Protein AF-A0A7W1LFZ8-F1 (afdb_monomer_lite)

Secondary structure (DSSP, 8-state):
------------------EEEEES-S---HHHHHH--SS--EE--SEETTEEEEEEEEEETTEEEEEES-EEEEESSSTTTTT------SEEEEEEETTTTHHHHHH-GGGGS-EETTEEEEEETTEEEEEBSSEEEEEEEPTTS-TTHHHHHHHT-EESSSSSSP--SSSPPPBPPHHHHTTSS----

Foldseek 3Di:
DDDDDDDDDDDPDPPQPFDKDKDQADDEPLVCLAPDAPFWDKFLPQDDDHWGFHYWDPVDVFKTKTATAIDMDTRSPDPQPPHNDDFHGQKMKIKGFLLPPLVVLLVWVQQVVDAALQATWDDDPNFIWTAAQTIIITMDGTPPHDPCVRVVGVQSMATSYPHPPGGHNNHRGHYHDPCSSNVNDDDDD

Sequence (189 aa):
MRRNVVCLALLTVFAGCGWTRTVGGGDPDLRGARAFDQRPLYWVGERFERWELERVDLSNPQLTTFSYGTCEIEDPDGPFGVEGGSCSVPLQIQIQPLCSHLAAVARDPIWRRREVRGAPVGTIDSAPVLFTNRVQIKVYGGRGADPGLPLRALRALHSANAVPPLLDRDDPIPPAPRGVLAGTTACRS

pLDDT: mean 85.82, std 17.42, range [36.31, 98.62]

Radius of gyration: 23.17 Å; chains: 1; bounding box: 88×38×60 Å

Structure (mmCIF, N/CA/C/O backbone):
data_AF-A0A7W1LFZ8-F1
#
_entry.id   AF-A0A7W1LFZ8-F1
#
loop_
_atom_site.group_PDB
_atom_site.id
_atom_site.type_symbol
_atom_site.label_atom_id
_atom_site.label_alt_id
_atom_site.label_comp_id
_atom_site.label_asym_id
_atom_site.label_entity_id
_atom_site.label_seq_id
_atom_site.pdbx_PDB_ins_code
_atom_site.Cartn_x
_atom_site.Cartn_y
_atom_site.Cartn_z
_atom_site.occupancy
_atom_site.B_iso_or_equiv
_atom_site.auth_seq_id
_atom_site.auth_comp_id
_atom_site.auth_asym_id
_atom_site.auth_atom_id
_atom_site.pdbx_PDB_model_num
ATOM 1 N N . MET A 1 1 ? 68.911 8.073 -42.741 1.00 36.31 1 MET A N 1
ATOM 2 C CA . MET A 1 1 ? 68.557 8.980 -41.625 1.00 36.31 1 MET A CA 1
ATOM 3 C C . MET A 1 1 ? 67.162 9.555 -41.870 1.00 36.31 1 MET A C 1
ATOM 5 O O . MET A 1 1 ? 66.944 10.050 -42.959 1.00 36.31 1 MET A O 1
ATOM 9 N N . ARG A 1 2 ? 66.273 9.442 -40.862 1.00 36.31 2 ARG A N 1
ATOM 10 C CA . ARG A 1 2 ? 65.048 10.236 -40.554 1.00 36.31 2 ARG A CA 1
ATOM 11 C C . ARG A 1 2 ? 64.007 10.421 -41.689 1.00 36.31 2 ARG A C 1
ATOM 13 O O . ARG A 1 2 ? 64.173 11.286 -42.528 1.00 36.31 2 ARG A O 1
ATOM 20 N N . ARG A 1 3 ? 63.030 9.512 -41.861 1.00 41.31 3 ARG A N 1
ATOM 21 C CA . ARG A 1 3 ? 61.687 9.388 -41.215 1.00 41.31 3 ARG A CA 1
ATOM 22 C C . ARG A 1 3 ? 60.716 10.551 -41.505 1.00 41.31 3 ARG A C 1
ATOM 24 O O . ARG A 1 3 ? 60.789 11.597 -40.873 1.00 41.31 3 ARG A O 1
ATOM 31 N N . ASN A 1 4 ? 59.788 10.267 -42.424 1.00 37.47 4 ASN A N 1
ATOM 32 C CA . ASN A 1 4 ? 58.585 11.024 -42.771 1.00 37.47 4 ASN A CA 1
ATOM 33 C C . ASN A 1 4 ? 57.685 11.242 -41.543 1.00 37.47 4 ASN A C 1
ATOM 35 O O . ASN A 1 4 ? 57.415 10.291 -40.808 1.00 37.47 4 ASN A O 1
ATOM 39 N N . VAL A 1 5 ? 57.191 12.467 -41.353 1.00 44.53 5 VAL A N 1
ATOM 40 C CA . VAL A 1 5 ? 56.150 12.791 -40.368 1.00 44.53 5 VAL A CA 1
ATOM 41 C C . VAL A 1 5 ? 54.830 12.925 -41.122 1.00 44.53 5 VAL A C 1
ATOM 43 O O . VAL A 1 5 ? 54.636 13.867 -41.883 1.00 44.53 5 VAL A O 1
ATOM 46 N N . VAL A 1 6 ? 53.944 11.947 -40.939 1.00 46.12 6 VAL A N 1
ATOM 47 C CA . VAL A 1 6 ? 52.546 12.004 -41.377 1.00 46.12 6 VAL A CA 1
ATOM 48 C C . VAL A 1 6 ? 51.732 12.544 -40.202 1.00 46.12 6 VAL A C 1
ATOM 50 O O . VAL A 1 6 ? 51.674 11.910 -39.149 1.00 46.12 6 VAL A O 1
ATOM 53 N N . CYS A 1 7 ? 51.134 13.725 -40.369 1.00 36.84 7 CYS A N 1
ATOM 54 C CA . CYS A 1 7 ? 50.165 14.287 -39.428 1.00 36.84 7 CYS A CA 1
ATOM 55 C C . CYS A 1 7 ? 48.861 13.486 -39.499 1.00 36.84 7 CYS A C 1
ATOM 57 O O . CYS A 1 7 ? 48.082 13.637 -40.438 1.00 36.84 7 CYS A O 1
ATOM 59 N N . LEU A 1 8 ? 48.627 12.636 -38.500 1.00 44.72 8 LEU A N 1
ATOM 60 C CA . LEU A 1 8 ? 47.347 11.973 -38.282 1.00 44.72 8 LEU A CA 1
ATOM 61 C C . LEU A 1 8 ? 46.423 12.946 -37.530 1.00 44.72 8 LEU A C 1
ATOM 63 O O . LEU A 1 8 ? 46.624 13.210 -36.346 1.00 44.72 8 LEU A O 1
ATOM 67 N N . ALA A 1 9 ? 45.437 13.509 -38.227 1.00 44.00 9 ALA A N 1
ATOM 68 C CA . ALA A 1 9 ? 44.373 14.288 -37.607 1.00 44.00 9 ALA A CA 1
ATOM 69 C C . ALA A 1 9 ? 43.419 13.336 -36.865 1.00 44.00 9 ALA A C 1
ATOM 71 O O . ALA A 1 9 ? 42.711 12.541 -37.482 1.00 44.00 9 ALA A O 1
ATOM 72 N N . LEU A 1 10 ? 43.431 13.397 -35.534 1.00 44.53 10 LEU A N 1
ATOM 73 C CA . LEU A 1 10 ? 42.471 12.719 -34.665 1.00 44.53 10 LEU A CA 1
ATOM 74 C C . LEU A 1 10 ? 41.127 13.460 -34.727 1.00 44.53 10 LEU A C 1
ATOM 76 O O . LEU 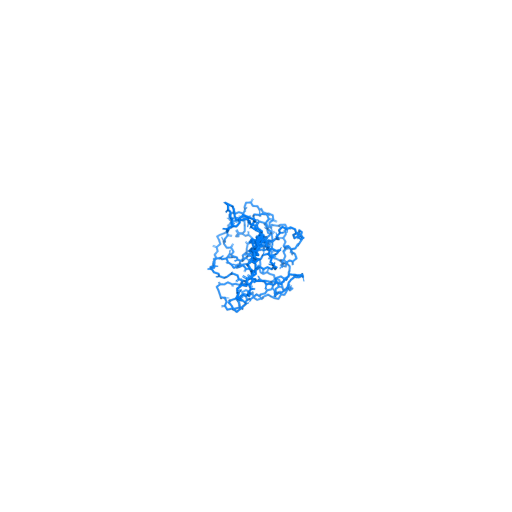A 1 10 ? 40.968 14.528 -34.145 1.00 44.53 10 LEU A O 1
ATOM 80 N N . LEU A 1 11 ? 40.164 12.879 -35.443 1.00 43.81 11 LEU A N 1
ATOM 81 C CA . LEU A 1 11 ? 38.745 13.215 -35.337 1.00 43.81 11 LEU A CA 1
ATOM 82 C C . LEU A 1 11 ? 38.210 12.642 -34.017 1.00 43.81 11 LEU A C 1
ATOM 84 O O . LEU A 1 11 ? 37.915 11.453 -33.917 1.00 43.81 11 LEU A O 1
ATOM 88 N N . THR A 1 12 ? 38.102 13.479 -32.989 1.00 49.62 12 THR A N 1
ATOM 89 C CA . THR A 1 12 ? 37.365 13.170 -31.761 1.00 49.62 12 THR A CA 1
ATOM 90 C C . THR A 1 12 ? 35.865 13.216 -32.048 1.00 49.62 12 THR A C 1
ATOM 92 O O . THR A 1 12 ? 35.250 14.278 -32.096 1.00 49.62 12 THR A O 1
ATOM 95 N N . VAL A 1 13 ? 35.264 12.043 -32.247 1.00 47.78 13 VAL A N 1
ATOM 96 C CA . VAL A 1 13 ? 33.807 11.873 -32.236 1.00 47.78 13 VAL A CA 1
ATOM 97 C C . VAL A 1 13 ? 33.343 12.011 -30.785 1.00 47.78 13 VAL A C 1
ATOM 99 O O . VAL A 1 13 ? 33.490 11.083 -29.992 1.00 47.78 13 VAL A O 1
ATOM 102 N N . PHE A 1 14 ? 32.804 13.176 -30.420 1.00 42.78 14 PHE A N 1
ATOM 103 C CA . PHE A 1 14 ? 32.001 13.325 -29.206 1.00 42.78 14 PHE A CA 1
ATOM 104 C C . PHE A 1 14 ? 30.684 12.572 -29.422 1.00 42.78 14 PHE A C 1
ATOM 106 O O . PHE A 1 14 ? 29.704 13.135 -29.905 1.00 42.78 14 PHE A O 1
ATOM 113 N N . ALA A 1 15 ? 30.663 11.276 -29.110 1.00 48.88 15 ALA A N 1
ATOM 114 C CA . ALA A 1 15 ? 29.408 10.587 -28.860 1.00 48.88 15 ALA A CA 1
ATOM 115 C C . ALA A 1 15 ? 28.781 11.262 -27.632 1.00 48.88 15 ALA A C 1
ATOM 117 O O . ALA A 1 15 ? 29.336 11.188 -26.536 1.00 48.88 15 ALA A O 1
ATOM 118 N N . GLY A 1 16 ? 27.688 12.000 -27.833 1.00 41.56 16 GLY A N 1
ATOM 119 C CA . GLY A 1 16 ? 26.927 12.594 -26.742 1.00 41.56 16 GLY A CA 1
ATOM 120 C C . GLY A 1 16 ? 26.414 11.486 -25.831 1.00 41.56 16 GLY A C 1
ATOM 121 O O . GLY A 1 16 ? 25.466 10.787 -26.181 1.00 41.56 16 GLY A O 1
ATOM 122 N N . CYS A 1 17 ? 27.060 11.297 -24.683 1.00 52.53 17 CYS A N 1
ATOM 123 C CA . CYS A 1 17 ? 26.515 10.493 -23.601 1.00 52.53 17 CYS A CA 1
ATOM 124 C C . CYS A 1 17 ? 25.305 11.247 -23.043 1.00 52.53 17 CYS A C 1
ATOM 126 O O . CYS A 1 17 ? 25.469 12.143 -22.218 1.00 52.53 17 CYS A O 1
ATOM 128 N N . GLY A 1 18 ? 24.104 10.920 -23.524 1.00 55.06 18 GLY A N 1
ATOM 129 C CA . GLY A 1 18 ? 22.879 11.269 -22.811 1.00 55.06 18 GLY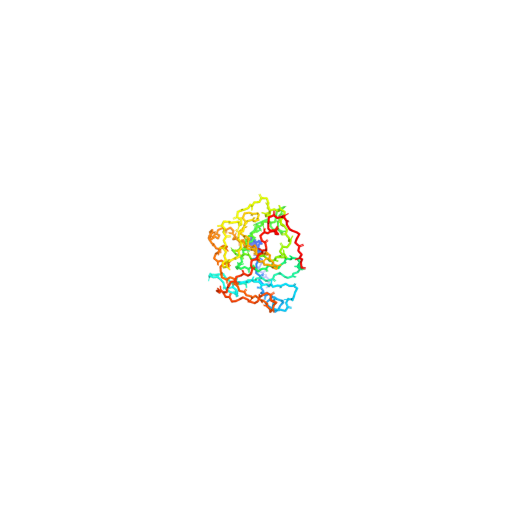 A CA 1
ATOM 130 C C . GLY A 1 18 ? 22.937 10.632 -21.426 1.00 55.06 18 GLY A C 1
ATOM 131 O O . GLY A 1 18 ? 23.272 9.451 -21.302 1.00 55.06 18 GLY A O 1
ATOM 132 N N . TRP A 1 19 ? 22.688 11.417 -20.383 1.00 60.94 19 TRP A N 1
ATOM 133 C CA . TRP A 1 19 ? 22.675 10.907 -19.019 1.00 60.94 19 TRP A CA 1
ATOM 134 C C . TRP A 1 19 ? 21.295 10.292 -18.767 1.00 60.94 19 TRP A C 1
ATOM 136 O O . TRP A 1 19 ? 20.269 10.920 -19.016 1.00 60.94 19 TRP A O 1
ATOM 146 N N . THR A 1 20 ? 21.253 9.043 -18.309 1.00 65.00 20 THR A N 1
ATOM 147 C CA . THR A 1 20 ? 20.009 8.360 -17.931 1.00 65.00 20 THR A CA 1
ATOM 148 C C . THR A 1 20 ? 20.044 8.008 -16.454 1.00 65.00 20 THR A C 1
ATOM 150 O O . THR A 1 20 ? 21.052 7.534 -15.923 1.00 65.00 20 THR A O 1
ATOM 153 N N . ARG A 1 21 ? 18.928 8.251 -15.759 1.00 73.62 21 ARG A N 1
ATOM 154 C CA . ARG A 1 21 ? 18.733 7.811 -14.373 1.00 73.62 21 ARG A CA 1
ATOM 155 C C . ARG A 1 21 ? 17.578 6.832 -14.295 1.00 73.62 21 ARG A C 1
ATOM 157 O O . ARG A 1 21 ? 16.442 7.179 -14.607 1.00 73.62 21 ARG A O 1
ATOM 164 N N . THR A 1 22 ? 17.853 5.652 -13.757 1.00 75.12 22 THR A N 1
ATOM 165 C CA . THR A 1 22 ? 16.827 4.660 -13.440 1.00 75.12 22 THR A CA 1
ATOM 166 C C . THR A 1 22 ? 16.191 4.967 -12.081 1.00 75.12 22 THR A C 1
ATOM 168 O O . THR A 1 22 ? 16.857 5.029 -11.047 1.00 75.12 22 THR A O 1
ATOM 171 N N . VAL A 1 23 ? 14.879 5.171 -12.074 1.00 75.19 23 VAL A N 1
ATOM 172 C CA . VAL A 1 23 ? 14.020 5.214 -10.889 1.00 75.19 23 VAL A CA 1
ATOM 173 C C . VAL A 1 23 ? 13.451 3.822 -10.659 1.00 75.19 23 VAL A C 1
ATOM 175 O O . VAL A 1 23 ? 13.122 3.106 -11.602 1.00 75.19 23 VAL A O 1
ATOM 178 N N . GLY A 1 24 ? 13.329 3.433 -9.395 1.00 69.88 24 GLY A N 1
ATOM 179 C CA . GLY A 1 24 ? 12.857 2.106 -9.018 1.00 69.88 24 GLY A CA 1
ATOM 180 C C . GLY A 1 24 ? 13.982 1.087 -8.930 1.00 69.88 24 GLY A C 1
ATOM 181 O O . GLY A 1 24 ? 13.910 0.280 -8.027 1.00 69.88 24 GLY A O 1
ATOM 182 N N . GLY A 1 25 ? 15.033 1.185 -9.752 1.00 71.50 25 GLY A N 1
ATOM 183 C CA . GLY A 1 25 ? 16.124 0.204 -9.785 1.00 71.50 25 GLY A CA 1
ATOM 184 C C . GLY A 1 25 ? 16.920 0.082 -8.478 1.00 71.50 25 GLY A C 1
ATOM 185 O O . GLY A 1 25 ? 17.206 1.083 -7.808 1.00 71.50 25 GLY A O 1
ATOM 186 N N . GLY A 1 26 ? 17.293 -1.154 -8.145 1.00 76.94 26 GLY A N 1
ATOM 187 C CA . GLY A 1 26 ? 18.102 -1.532 -6.987 1.00 76.94 26 GLY A CA 1
ATOM 188 C C . GLY A 1 26 ? 17.804 -2.963 -6.533 1.00 76.94 26 GLY A C 1
ATOM 189 O O . GLY A 1 26 ? 16.910 -3.611 -7.064 1.00 76.94 26 GLY A O 1
ATOM 190 N N . ASP A 1 27 ? 18.538 -3.448 -5.531 1.00 84.62 27 ASP A N 1
ATOM 191 C CA . ASP A 1 27 ? 18.140 -4.668 -4.826 1.00 84.62 27 ASP A CA 1
ATOM 192 C C . ASP A 1 27 ? 17.056 -4.299 -3.795 1.00 84.62 27 ASP A C 1
ATOM 194 O O . ASP A 1 27 ? 17.302 -3.449 -2.926 1.00 84.62 27 ASP A O 1
ATOM 198 N N . PRO A 1 28 ? 15.849 -4.893 -3.849 1.00 91.25 28 PRO A N 1
ATOM 199 C CA . PRO A 1 28 ? 14.803 -4.593 -2.881 1.00 91.25 28 PRO A CA 1
ATOM 200 C C . PRO A 1 28 ? 15.218 -5.041 -1.471 1.00 91.25 28 PRO A C 1
ATOM 202 O O . PRO A 1 28 ? 15.593 -6.195 -1.259 1.00 91.25 28 PRO A O 1
ATOM 205 N N . ASP A 1 29 ? 15.081 -4.160 -0.471 1.00 94.12 29 ASP A N 1
ATOM 206 C CA . ASP A 1 29 ? 15.359 -4.485 0.937 1.00 94.12 29 ASP A CA 1
ATOM 207 C C . ASP A 1 29 ? 14.253 -5.363 1.558 1.00 94.12 29 ASP A C 1
ATOM 209 O O . ASP A 1 29 ? 13.473 -4.953 2.423 1.00 94.12 29 ASP A O 1
ATOM 213 N N . LEU A 1 30 ? 14.167 -6.611 1.091 1.00 96.19 30 LEU A N 1
ATOM 214 C CA . LEU A 1 30 ? 13.221 -7.607 1.591 1.00 96.19 30 LEU A CA 1
ATOM 215 C C . LEU A 1 30 ? 13.501 -7.973 3.046 1.00 96.19 30 LEU A C 1
ATOM 217 O O . LEU A 1 30 ? 12.569 -8.222 3.809 1.00 96.19 30 LEU A O 1
ATOM 221 N N . ARG A 1 31 ? 14.777 -8.002 3.447 1.00 96.56 31 ARG A N 1
ATOM 222 C CA . ARG A 1 31 ? 15.159 -8.311 4.828 1.00 96.56 31 ARG A CA 1
ATOM 223 C C . ARG A 1 31 ? 14.640 -7.232 5.771 1.00 96.56 31 ARG A C 1
ATOM 225 O O . ARG A 1 31 ? 14.004 -7.574 6.766 1.00 96.56 31 ARG A O 1
ATOM 232 N N . GLY A 1 32 ? 14.866 -5.961 5.443 1.00 96.12 32 GLY A N 1
ATOM 233 C CA . GLY A 1 32 ? 14.324 -4.830 6.183 1.00 96.12 32 GLY A CA 1
ATOM 234 C C . GLY A 1 32 ? 12.802 -4.868 6.219 1.00 96.12 32 GLY A C 1
ATOM 235 O O . GLY A 1 32 ? 12.221 -4.730 7.291 1.00 96.12 32 GLY A O 1
ATOM 236 N N . ALA A 1 33 ? 12.146 -5.162 5.092 1.00 96.25 33 ALA A N 1
ATOM 237 C CA . ALA A 1 33 ? 10.685 -5.244 5.032 1.00 96.25 33 ALA A CA 1
ATOM 238 C C . ALA A 1 33 ? 10.130 -6.322 5.972 1.00 96.25 33 ALA A C 1
ATOM 240 O O . ALA A 1 33 ? 9.158 -6.087 6.686 1.00 96.25 33 ALA A O 1
ATOM 241 N N . ARG A 1 34 ? 10.768 -7.496 6.002 1.00 97.50 34 ARG A N 1
ATOM 242 C CA . ARG A 1 34 ? 10.370 -8.629 6.848 1.00 97.50 34 ARG A CA 1
ATOM 243 C C . ARG A 1 34 ? 10.632 -8.365 8.331 1.00 97.50 34 ARG A C 1
ATOM 245 O O . ARG A 1 34 ? 9.840 -8.809 9.158 1.00 97.50 34 ARG A O 1
ATOM 252 N N . ALA A 1 35 ? 11.717 -7.657 8.649 1.00 97.19 35 ALA A N 1
ATOM 253 C CA . ALA A 1 35 ? 12.108 -7.297 10.013 1.00 97.19 35 ALA A CA 1
ATOM 254 C C . ALA A 1 35 ? 11.369 -6.065 10.563 1.00 97.19 35 ALA A C 1
ATOM 256 O O . ALA A 1 35 ? 11.385 -5.833 11.768 1.00 97.19 35 ALA A O 1
ATOM 257 N N . PHE A 1 36 ? 10.733 -5.272 9.700 1.00 96.25 36 PHE A N 1
ATOM 258 C CA . PHE A 1 36 ? 9.998 -4.080 10.098 1.00 96.25 36 PHE A CA 1
ATOM 259 C C . PHE A 1 36 ? 8.792 -4.445 10.977 1.00 96.25 36 PHE A C 1
ATOM 261 O O . PHE A 1 36 ? 7.902 -5.180 10.548 1.00 96.25 36 PHE A O 1
ATOM 268 N N . ASP A 1 37 ? 8.734 -3.895 12.189 1.00 95.88 37 ASP A N 1
ATOM 269 C CA . ASP A 1 37 ? 7.807 -4.313 13.249 1.00 95.88 37 ASP A CA 1
ATOM 270 C C . ASP A 1 37 ? 6.785 -3.237 13.666 1.00 95.88 37 ASP A C 1
ATOM 272 O O . ASP A 1 37 ? 5.829 -3.525 14.386 1.00 95.88 37 ASP A O 1
ATOM 276 N N . GLN A 1 38 ? 6.923 -2.001 13.178 1.00 94.69 38 GLN A N 1
ATOM 277 C CA . GLN A 1 38 ? 6.114 -0.870 13.657 1.00 94.69 38 GLN A CA 1
ATOM 278 C C . GLN A 1 38 ? 4.639 -0.929 13.221 1.00 94.69 38 GLN A C 1
ATOM 280 O O . GLN A 1 38 ? 3.765 -0.361 13.878 1.00 94.69 38 GLN A O 1
ATOM 285 N N . ARG A 1 39 ? 4.340 -1.566 12.083 1.00 95.94 39 ARG A N 1
ATOM 286 C CA . ARG A 1 39 ? 2.980 -1.731 11.531 1.00 95.94 39 ARG A CA 1
ATOM 287 C C . ARG A 1 39 ? 2.934 -2.903 10.543 1.00 95.94 39 ARG A C 1
ATOM 289 O O . ARG A 1 39 ? 3.980 -3.265 10.001 1.00 95.94 39 ARG A O 1
ATOM 296 N N . PRO A 1 40 ? 1.747 -3.469 10.263 1.00 97.56 40 PRO A N 1
ATOM 297 C CA . PRO A 1 40 ? 1.599 -4.439 9.186 1.00 97.56 40 PRO A CA 1
ATOM 298 C C . PRO A 1 40 ? 1.969 -3.810 7.841 1.00 97.56 40 PRO A C 1
ATOM 300 O O . PRO A 1 40 ? 1.540 -2.699 7.512 1.00 97.56 40 PRO A O 1
ATOM 303 N N . LEU A 1 41 ? 2.772 -4.538 7.074 1.00 98.31 41 LEU A N 1
ATOM 304 C CA . LEU A 1 41 ? 3.125 -4.217 5.701 1.00 98.31 41 LEU A CA 1
ATOM 305 C C . LEU A 1 41 ? 2.432 -5.209 4.771 1.00 98.31 41 LEU A C 1
ATOM 307 O O . LEU A 1 41 ? 2.347 -6.401 5.065 1.00 98.31 41 LEU A O 1
ATOM 311 N N . TYR A 1 42 ? 1.970 -4.715 3.628 1.00 98.44 42 TYR A N 1
ATOM 312 C CA . TYR A 1 42 ? 1.257 -5.495 2.629 1.00 98.44 42 TYR A CA 1
ATOM 313 C C . TYR A 1 42 ? 1.814 -5.213 1.246 1.00 98.44 42 TYR A C 1
ATOM 315 O O . TYR A 1 42 ? 2.091 -4.074 0.883 1.00 98.44 42 TYR A O 1
ATOM 323 N N . TRP A 1 43 ? 1.941 -6.258 0.456 1.00 98.31 43 TRP A N 1
ATOM 324 C CA . TRP A 1 43 ? 2.538 -6.192 -0.870 1.00 98.31 43 TRP A CA 1
ATOM 325 C C . TRP A 1 43 ? 1.920 -7.258 -1.769 1.00 98.31 43 TRP A C 1
ATOM 327 O O . TRP A 1 43 ? 1.045 -8.013 -1.344 1.00 98.31 43 TRP A O 1
ATOM 337 N N . VAL A 1 44 ? 2.383 -7.330 -3.011 1.00 98.50 44 VAL A N 1
ATOM 338 C CA . VAL A 1 44 ? 1.903 -8.303 -4.003 1.00 98.50 44 VAL A CA 1
ATOM 339 C C . VAL A 1 44 ? 2.937 -9.393 -4.314 1.00 98.50 44 VAL A C 1
ATOM 341 O O . VAL A 1 44 ? 2.709 -10.230 -5.185 1.00 98.50 44 VAL A O 1
ATOM 344 N N . GLY A 1 45 ? 4.016 -9.461 -3.525 1.00 97.88 45 GLY A N 1
ATOM 345 C CA . GLY A 1 45 ? 5.135 -10.396 -3.683 1.00 97.88 45 GLY A CA 1
ATOM 346 C C . GLY A 1 45 ? 6.334 -9.751 -4.378 1.00 97.88 45 GLY A C 1
ATOM 347 O O . GLY A 1 45 ? 6.314 -8.556 -4.664 1.00 97.88 45 GLY A O 1
ATOM 348 N N . GLU A 1 46 ? 7.364 -10.542 -4.674 1.00 97.44 46 GLU A N 1
ATOM 349 C CA . GLU A 1 46 ? 8.566 -10.094 -5.406 1.00 97.44 46 GLU A CA 1
ATOM 350 C C . GLU A 1 46 ? 8.291 -9.820 -6.889 1.00 97.44 46 GLU A C 1
ATOM 352 O O . GLU A 1 46 ? 9.048 -9.123 -7.551 1.00 97.44 46 GLU A O 1
ATOM 357 N N . ARG A 1 47 ? 7.181 -10.338 -7.419 1.00 97.38 47 ARG A N 1
ATOM 358 C CA . ARG A 1 47 ? 6.740 -10.109 -8.792 1.00 97.38 47 ARG A CA 1
ATOM 359 C C . ARG A 1 47 ? 5.226 -9.985 -8.839 1.00 97.38 47 ARG A C 1
ATOM 361 O O . ARG A 1 47 ? 4.516 -10.772 -8.213 1.00 97.38 47 ARG A O 1
ATOM 368 N N . PHE A 1 48 ? 4.734 -9.045 -9.639 1.00 97.56 48 PHE A N 1
ATOM 369 C CA . PHE A 1 48 ? 3.313 -8.869 -9.899 1.00 97.56 48 PHE A CA 1
ATOM 370 C C . PHE A 1 48 ? 3.047 -8.590 -11.375 1.00 97.56 48 PHE A C 1
ATOM 372 O O . PHE A 1 48 ? 3.588 -7.656 -11.964 1.00 97.56 48 PHE A O 1
ATOM 379 N N . GLU A 1 49 ? 2.198 -9.424 -11.976 1.00 95.81 49 GLU A N 1
ATOM 380 C CA . GLU A 1 49 ? 1.975 -9.460 -13.423 1.00 95.81 49 GLU A CA 1
ATOM 381 C C . GLU A 1 49 ? 3.308 -9.587 -14.187 1.00 95.81 49 GLU A C 1
ATOM 383 O O . GLU A 1 49 ? 3.938 -10.650 -14.160 1.00 95.81 49 GLU A O 1
ATOM 388 N N . ARG A 1 50 ? 3.743 -8.520 -14.865 1.00 94.50 50 ARG A N 1
ATOM 389 C CA . ARG A 1 50 ? 4.990 -8.470 -15.641 1.00 94.50 50 ARG A CA 1
ATOM 390 C C . ARG A 1 50 ? 6.129 -7.715 -14.951 1.00 94.50 50 ARG A C 1
ATOM 392 O O . ARG A 1 50 ? 7.206 -7.645 -15.529 1.00 94.50 50 ARG A O 1
ATOM 399 N N . TRP A 1 51 ? 5.895 -7.163 -13.762 1.00 95.25 51 TRP A N 1
ATOM 400 C CA . TRP A 1 51 ? 6.843 -6.296 -13.068 1.00 95.25 51 TRP A CA 1
ATOM 401 C C . TRP A 1 51 ? 7.462 -6.979 -11.859 1.00 95.25 51 TRP A C 1
ATOM 403 O O . TRP A 1 51 ? 6.761 -7.598 -11.056 1.00 95.25 51 TRP A O 1
ATOM 413 N N . GLU A 1 52 ? 8.774 -6.840 -11.734 1.00 96.19 52 GLU A N 1
ATOM 414 C CA . GLU A 1 52 ? 9.547 -7.291 -10.581 1.00 96.19 52 GLU A CA 1
ATOM 415 C C . GLU A 1 52 ? 9.589 -6.184 -9.532 1.00 96.19 52 GLU A C 1
ATOM 417 O O . GLU A 1 52 ? 9.398 -5.008 -9.843 1.00 96.19 52 GLU A O 1
ATOM 422 N N . LEU A 1 53 ? 9.740 -6.560 -8.270 1.00 96.94 53 LEU A N 1
ATOM 423 C CA . LEU A 1 53 ? 9.950 -5.619 -7.188 1.00 96.94 53 LEU A CA 1
ATOM 424 C C . LEU A 1 53 ? 11.396 -5.137 -7.252 1.00 96.94 53 LEU A C 1
ATOM 426 O O . LEU A 1 53 ? 12.317 -5.906 -7.013 1.00 96.94 53 LEU A O 1
ATOM 430 N N . GLU A 1 54 ? 11.570 -3.851 -7.511 1.00 95.56 54 GLU A N 1
ATOM 431 C CA . GLU A 1 54 ? 12.891 -3.249 -7.710 1.00 95.56 54 GLU A CA 1
ATOM 432 C C . GLU A 1 54 ? 13.357 -2.497 -6.458 1.00 95.56 54 GLU A C 1
ATOM 434 O O . GLU A 1 54 ? 14.543 -2.331 -6.197 1.00 95.56 54 GLU A O 1
ATOM 439 N N . ARG A 1 55 ? 12.418 -2.017 -5.632 1.00 94.94 55 ARG A N 1
ATOM 440 C CA . ARG A 1 55 ? 12.773 -1.252 -4.433 1.00 94.94 55 ARG A CA 1
ATOM 441 C C . ARG A 1 55 ? 11.755 -1.384 -3.320 1.00 94.94 55 ARG A C 1
ATOM 443 O O . ARG A 1 55 ? 10.548 -1.261 -3.539 1.00 94.94 55 ARG A O 1
ATOM 450 N N . VAL A 1 56 ? 12.277 -1.514 -2.103 1.00 96.44 56 VAL A N 1
ATOM 451 C CA . VAL A 1 56 ? 11.537 -1.287 -0.861 1.00 96.44 56 VAL A CA 1
ATOM 452 C C . VAL A 1 56 ? 12.168 -0.106 -0.136 1.00 96.44 56 VAL A C 1
ATOM 454 O O . VAL A 1 56 ? 13.358 -0.123 0.158 1.00 96.44 56 VAL A O 1
ATOM 457 N N . ASP A 1 57 ? 11.381 0.935 0.125 1.00 95.00 57 ASP A N 1
ATOM 458 C CA . ASP A 1 57 ? 11.817 2.116 0.864 1.00 95.00 57 ASP A CA 1
ATOM 459 C C . ASP A 1 57 ? 11.192 2.131 2.260 1.00 95.00 57 ASP A C 1
ATOM 461 O O . ASP A 1 57 ? 9.968 2.216 2.413 1.00 95.00 57 ASP A O 1
ATOM 465 N N . LEU A 1 58 ? 12.055 2.027 3.269 1.00 94.38 58 LEU A N 1
ATOM 466 C CA . LEU A 1 58 ? 11.726 2.039 4.697 1.00 94.38 58 LEU A CA 1
ATOM 467 C C . LEU A 1 58 ? 12.337 3.253 5.411 1.00 94.38 58 LEU A C 1
ATOM 469 O O . LEU A 1 58 ? 12.245 3.353 6.632 1.00 94.38 58 LEU A O 1
ATOM 473 N N . SER A 1 59 ? 12.973 4.169 4.669 1.00 91.25 59 SER A N 1
ATOM 474 C CA . SER A 1 59 ? 13.715 5.300 5.241 1.00 91.25 59 SER A CA 1
ATOM 475 C C . SER A 1 59 ? 12.815 6.270 6.009 1.00 91.25 59 SER A C 1
ATOM 477 O O . SER A 1 59 ? 13.255 6.909 6.965 1.00 91.25 59 SER A O 1
ATOM 479 N N . ASN A 1 60 ? 11.539 6.353 5.624 1.00 91.25 60 ASN A N 1
ATOM 480 C CA . ASN A 1 60 ? 10.536 7.134 6.324 1.00 91.25 60 ASN A CA 1
ATOM 481 C C . ASN A 1 60 ? 9.690 6.226 7.236 1.00 91.25 60 ASN A C 1
ATOM 483 O O . ASN A 1 60 ? 8.873 5.442 6.745 1.00 91.25 60 ASN A O 1
ATOM 487 N N . PRO A 1 61 ? 9.768 6.377 8.570 1.00 85.75 61 PRO A N 1
ATOM 488 C CA . PRO A 1 61 ? 8.979 5.558 9.481 1.00 85.75 61 PRO A CA 1
ATOM 489 C C . PRO A 1 61 ? 7.474 5.786 9.330 1.00 85.75 61 PRO A C 1
ATOM 491 O O . PRO A 1 61 ? 6.709 4.940 9.761 1.00 85.75 61 PRO A O 1
ATOM 494 N N . GLN A 1 62 ? 7.007 6.866 8.699 1.00 92.00 62 GLN A N 1
ATOM 495 C CA . GLN A 1 62 ? 5.583 7.136 8.451 1.00 92.00 62 GLN A CA 1
ATOM 496 C C . GLN A 1 62 ? 5.094 6.666 7.074 1.00 92.00 62 GLN A C 1
ATOM 498 O O . GLN A 1 62 ? 3.887 6.676 6.829 1.00 92.00 62 GLN A O 1
ATOM 503 N N . LEU A 1 63 ? 6.000 6.263 6.179 1.00 95.31 63 LEU A N 1
ATOM 504 C CA . LEU A 1 63 ? 5.677 5.872 4.811 1.00 95.31 63 LEU A CA 1
ATOM 505 C C . LEU A 1 63 ? 6.613 4.763 4.334 1.00 95.31 63 LEU A C 1
ATOM 507 O O . LEU A 1 63 ? 7.790 4.995 4.081 1.00 95.31 63 LEU A O 1
ATOM 511 N N . THR A 1 64 ? 6.052 3.577 4.138 1.00 97.44 64 THR A N 1
ATOM 512 C CA . THR A 1 64 ? 6.754 2.459 3.505 1.00 97.44 64 THR A CA 1
ATOM 513 C C . THR A 1 64 ? 6.328 2.348 2.051 1.00 97.44 64 THR A C 1
ATOM 515 O O . THR A 1 64 ? 5.132 2.424 1.768 1.00 97.44 64 THR A O 1
ATOM 518 N N . THR A 1 65 ? 7.278 2.146 1.140 1.00 97.19 65 THR A N 1
ATOM 519 C CA . THR A 1 65 ? 6.991 2.087 -0.300 1.00 97.19 65 THR A CA 1
ATOM 520 C C . THR A 1 65 ? 7.564 0.830 -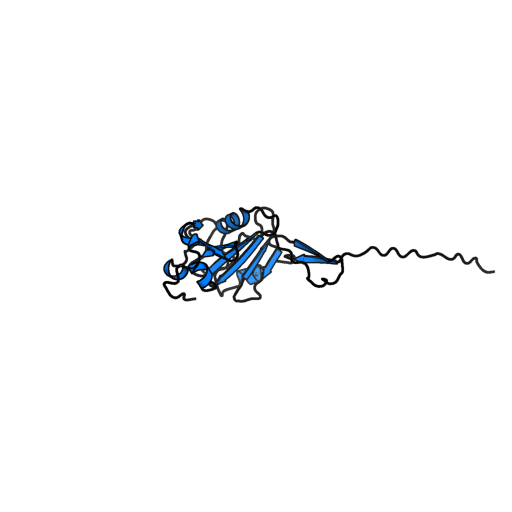0.944 1.00 97.19 65 THR A C 1
ATOM 522 O O . THR A 1 65 ? 8.758 0.585 -0.839 1.00 97.19 65 THR A O 1
ATOM 525 N N . PHE A 1 66 ? 6.737 0.079 -1.671 1.00 97.75 66 PHE A N 1
ATOM 526 C CA . PHE A 1 66 ? 7.159 -0.997 -2.575 1.00 97.75 66 PHE A CA 1
ATOM 527 C C . PHE A 1 66 ? 7.021 -0.506 -4.018 1.00 97.75 66 PHE A C 1
ATOM 529 O O . PHE A 1 66 ? 5.944 -0.048 -4.405 1.00 97.75 66 PHE A O 1
ATOM 536 N N . SER A 1 67 ? 8.093 -0.574 -4.803 1.00 96.50 67 SER A N 1
ATOM 537 C CA . SER A 1 67 ? 8.135 -0.091 -6.189 1.00 96.50 67 SER A CA 1
ATOM 538 C C . SER A 1 67 ? 8.415 -1.243 -7.145 1.00 96.50 67 SER A C 1
ATOM 540 O O . SER A 1 67 ? 9.397 -1.963 -6.973 1.00 96.50 67 SER A O 1
ATOM 542 N N . TYR A 1 68 ? 7.544 -1.404 -8.136 1.00 96.19 68 TYR A N 1
ATOM 543 C CA . TYR A 1 68 ? 7.573 -2.493 -9.103 1.00 96.19 68 TYR A CA 1
ATOM 544 C C . TYR A 1 68 ? 7.870 -1.971 -10.503 1.00 96.19 68 TYR A C 1
ATOM 546 O O . TYR A 1 68 ? 7.158 -1.094 -11.007 1.00 96.19 68 TYR A O 1
ATOM 554 N N . GLY A 1 69 ? 8.875 -2.574 -11.131 1.00 93.81 69 GLY A N 1
ATOM 555 C CA . GLY A 1 69 ? 9.457 -2.133 -12.384 1.00 93.81 69 GLY A CA 1
ATOM 556 C C . GLY A 1 69 ? 10.277 -0.856 -12.229 1.00 93.81 69 GLY A C 1
ATOM 557 O O . GLY A 1 69 ? 10.220 -0.141 -11.223 1.00 93.81 69 GLY A O 1
ATOM 558 N N . THR A 1 70 ? 11.042 -0.568 -13.268 1.00 91.44 70 THR A N 1
ATOM 559 C CA . THR A 1 70 ? 11.874 0.622 -13.348 1.00 91.44 70 THR A CA 1
ATOM 560 C C . THR A 1 70 ? 11.254 1.653 -14.276 1.00 91.44 70 THR A C 1
ATOM 562 O O . THR A 1 70 ? 10.283 1.405 -14.996 1.00 91.44 70 THR A O 1
ATOM 565 N N . CYS A 1 71 ? 11.797 2.855 -14.220 1.00 86.31 71 CYS A N 1
ATOM 566 C CA . CYS A 1 71 ? 11.473 3.917 -15.142 1.00 86.31 71 CYS A CA 1
ATOM 567 C C . CYS A 1 71 ? 12.728 4.759 -15.364 1.00 86.31 71 CYS A C 1
ATOM 569 O O . CYS A 1 71 ? 13.495 4.973 -14.427 1.00 86.31 71 CYS A O 1
ATOM 571 N N . GLU A 1 72 ? 12.956 5.216 -16.588 1.00 82.12 72 GLU A N 1
ATOM 572 C CA . GLU A 1 72 ? 14.132 6.008 -16.927 1.00 82.12 72 GLU A CA 1
ATOM 573 C C . GLU A 1 72 ? 13.751 7.476 -17.080 1.00 82.12 72 GLU A C 1
ATOM 575 O O . GLU A 1 72 ? 12.750 7.825 -17.707 1.00 82.12 72 GLU A O 1
ATOM 580 N N . ILE A 1 73 ? 14.555 8.336 -16.465 1.00 75.00 73 ILE A N 1
ATOM 581 C CA . ILE A 1 73 ? 14.548 9.767 -16.726 1.00 75.00 73 ILE A CA 1
ATOM 582 C C . ILE A 1 73 ? 15.657 10.007 -17.740 1.00 75.00 73 ILE A C 1
ATOM 584 O O . ILE A 1 73 ? 16.835 9.806 -17.426 1.00 75.00 73 ILE A O 1
ATOM 588 N N . GLU A 1 74 ? 15.267 10.409 -18.945 1.00 70.44 74 GLU A N 1
ATOM 589 C CA . GLU A 1 74 ? 16.196 10.931 -19.939 1.00 70.44 74 GLU A CA 1
ATOM 590 C C . GLU A 1 74 ? 16.573 12.362 -19.552 1.00 70.44 74 GLU A C 1
ATOM 592 O O . GLU A 1 74 ? 15.704 13.205 -19.318 1.00 70.44 74 GLU A O 1
ATOM 597 N N . ASP A 1 75 ? 17.873 12.623 -19.470 1.00 67.50 75 ASP A N 1
ATOM 598 C CA . ASP A 1 75 ? 18.437 13.930 -19.163 1.00 67.50 75 ASP A CA 1
ATOM 599 C C . ASP A 1 75 ? 19.349 14.373 -20.320 1.00 67.50 75 ASP A C 1
ATOM 601 O O . ASP A 1 75 ? 20.567 14.157 -20.293 1.00 67.50 75 ASP A O 1
ATOM 605 N N . PRO A 1 76 ? 18.754 14.923 -21.396 1.00 62.41 76 PRO A N 1
ATOM 606 C CA . PRO A 1 76 ? 19.490 15.268 -22.609 1.00 62.41 76 PRO A CA 1
ATOM 607 C C . PRO A 1 76 ? 20.478 16.428 -22.407 1.00 62.41 76 PRO A C 1
ATOM 609 O O . PRO A 1 76 ? 21.462 16.501 -23.141 1.00 62.41 76 PRO A O 1
ATOM 612 N N . ASP A 1 77 ? 20.252 17.292 -21.408 1.00 67.69 77 ASP A N 1
ATOM 613 C CA . ASP A 1 77 ? 21.086 18.469 -21.115 1.00 67.69 77 ASP A CA 1
ATOM 614 C C . ASP A 1 77 ? 22.132 18.219 -20.004 1.00 67.69 77 ASP A C 1
ATOM 616 O O . ASP A 1 77 ? 23.065 19.009 -19.832 1.00 67.69 77 ASP A O 1
ATOM 620 N N . GLY A 1 78 ? 22.026 17.100 -19.281 1.00 57.03 78 GLY A N 1
ATOM 621 C CA . GLY A 1 78 ? 22.949 16.708 -18.219 1.00 57.03 78 GLY A CA 1
ATOM 622 C C . GLY A 1 78 ? 22.718 17.427 -16.879 1.00 57.03 78 GLY A C 1
ATOM 623 O O . GLY A 1 78 ? 21.970 18.400 -16.749 1.00 57.03 78 GLY A O 1
ATOM 624 N N . PRO A 1 79 ? 23.520 17.051 -15.873 1.00 55.31 79 PRO A N 1
ATOM 625 C CA . PRO A 1 79 ? 23.106 16.434 -14.601 1.00 55.31 79 PRO A CA 1
ATOM 626 C C . PRO A 1 79 ? 21.815 17.012 -13.968 1.00 55.31 79 PRO A C 1
ATOM 628 O O . PRO A 1 79 ? 21.824 17.579 -12.873 1.00 55.31 79 PRO A O 1
ATOM 631 N N . PHE A 1 80 ? 20.710 16.741 -14.659 1.00 60.50 80 PHE A N 1
ATOM 632 C CA . PHE A 1 80 ? 19.281 16.923 -14.405 1.00 60.50 80 PHE A CA 1
ATOM 633 C C . PHE A 1 80 ? 18.601 18.233 -14.839 1.00 60.50 80 PHE A C 1
ATOM 635 O O . PHE A 1 80 ? 17.379 18.298 -14.700 1.00 60.50 80 PHE A O 1
ATOM 642 N N . GLY A 1 81 ? 19.285 19.234 -15.416 1.00 48.78 81 GLY A N 1
ATOM 643 C CA . GLY A 1 81 ? 18.635 20.477 -15.898 1.00 48.78 81 GLY A CA 1
ATOM 644 C C . GLY A 1 81 ? 17.702 21.175 -14.871 1.00 48.78 81 GLY A C 1
ATOM 645 O O . GLY A 1 81 ? 17.636 20.785 -13.711 1.00 48.78 81 GLY A O 1
ATOM 646 N N . VAL A 1 82 ? 16.969 22.244 -15.231 1.00 50.09 82 VAL A N 1
ATOM 647 C CA . VAL A 1 82 ? 16.225 23.067 -14.230 1.00 50.09 82 VAL A CA 1
ATOM 648 C C . VAL A 1 82 ? 14.992 22.407 -13.590 1.00 50.09 82 VAL A C 1
ATOM 650 O O . VAL A 1 82 ? 14.513 22.910 -12.576 1.00 50.09 82 VAL A O 1
ATOM 653 N N . GLU A 1 83 ? 14.492 21.285 -14.115 1.00 56.06 83 GLU A N 1
ATOM 654 C CA . GLU A 1 83 ? 13.312 20.603 -13.552 1.00 56.06 83 GLU A CA 1
ATOM 655 C C . GLU A 1 83 ? 13.517 19.123 -13.206 1.00 56.06 83 GLU A C 1
ATOM 657 O O . GLU A 1 83 ? 12.620 18.567 -12.579 1.00 56.06 83 GLU A O 1
ATOM 662 N N . GLY A 1 84 ? 14.654 18.492 -13.548 1.00 53.31 84 GLY A N 1
ATOM 663 C CA . GLY A 1 84 ? 14.955 17.096 -13.200 1.00 53.31 84 GLY A CA 1
ATOM 664 C C . GLY A 1 84 ? 13.778 16.166 -13.461 1.00 53.31 84 GLY A C 1
ATOM 665 O O . GLY A 1 84 ? 13.052 15.830 -12.529 1.00 53.31 84 GLY A O 1
ATOM 666 N N . GLY A 1 85 ? 13.567 15.794 -14.729 1.00 57.66 85 GLY A N 1
ATOM 667 C CA . GLY A 1 85 ? 12.362 15.100 -15.189 1.00 57.66 85 GLY A CA 1
ATOM 668 C C . GLY A 1 85 ? 11.832 14.060 -14.194 1.00 57.66 85 GLY A C 1
ATOM 669 O O . GLY A 1 85 ? 12.574 13.229 -13.683 1.00 57.66 85 GLY A O 1
ATOM 670 N N . SER A 1 86 ? 10.536 14.105 -13.883 1.00 67.56 86 SER A N 1
ATOM 671 C CA . SER A 1 86 ? 9.926 13.103 -13.006 1.00 67.56 86 SER A CA 1
ATOM 672 C C . SER A 1 86 ? 9.428 11.928 -13.833 1.00 67.56 86 SER A C 1
ATOM 674 O O . SER A 1 86 ? 8.750 12.109 -14.848 1.00 67.56 86 SER A O 1
ATOM 676 N N . CYS A 1 87 ? 9.727 10.721 -13.378 1.00 78.75 87 CYS A N 1
ATOM 677 C CA . CYS A 1 87 ? 9.215 9.518 -13.994 1.00 78.75 87 CYS A CA 1
ATOM 678 C C . CYS A 1 87 ? 8.655 8.595 -12.905 1.00 78.75 87 CYS A C 1
ATOM 680 O O . CYS A 1 87 ? 9.134 8.571 -11.768 1.00 78.75 87 CYS A O 1
ATOM 682 N N . SER A 1 88 ? 7.559 7.911 -13.220 1.00 84.50 88 SER A N 1
ATOM 683 C CA . SER A 1 88 ? 6.814 7.096 -12.261 1.00 84.50 88 SER A CA 1
ATOM 684 C C . SER A 1 88 ? 6.980 5.633 -12.622 1.00 84.50 88 SER A C 1
ATOM 686 O O . SER A 1 88 ? 6.664 5.242 -13.746 1.00 84.50 88 SER A O 1
ATOM 688 N N . VAL A 1 89 ? 7.434 4.829 -11.661 1.00 91.62 89 VAL A N 1
ATOM 689 C CA . VAL A 1 89 ? 7.490 3.372 -11.820 1.00 91.62 89 VAL A CA 1
ATOM 690 C C . VAL A 1 89 ? 6.105 2.814 -12.174 1.00 91.62 89 VAL A C 1
ATOM 692 O O . VAL A 1 89 ? 5.092 3.390 -11.756 1.00 91.62 89 VAL A O 1
ATOM 695 N N . PRO A 1 90 ? 6.026 1.700 -12.920 1.00 94.31 90 PRO A N 1
ATOM 696 C CA . PRO A 1 90 ? 4.753 1.147 -13.370 1.00 94.31 90 PRO A CA 1
ATOM 697 C C . PRO A 1 90 ? 3.735 0.889 -12.255 1.00 94.31 90 PRO A C 1
ATOM 699 O O . PRO A 1 90 ? 2.542 1.135 -12.451 1.00 94.31 90 PRO A O 1
ATOM 702 N N . LEU A 1 91 ? 4.188 0.416 -11.093 1.00 96.81 91 LEU A N 1
ATOM 703 C CA . LEU A 1 91 ? 3.339 0.189 -9.929 1.00 96.81 91 LEU A CA 1
ATOM 704 C C . LEU A 1 91 ? 4.075 0.573 -8.647 1.00 96.81 91 LEU A C 1
ATOM 706 O O . LEU A 1 91 ? 5.209 0.162 -8.413 1.00 96.81 91 LEU A O 1
ATOM 710 N N . GLN A 1 92 ? 3.395 1.320 -7.783 1.00 96.62 92 GLN A N 1
ATOM 711 C CA . GLN A 1 92 ? 3.904 1.674 -6.465 1.00 96.62 92 GLN A CA 1
ATOM 712 C C . GLN A 1 92 ? 2.835 1.449 -5.396 1.00 96.62 92 GLN A C 1
ATOM 714 O O . GLN A 1 92 ? 1.706 1.919 -5.534 1.00 96.62 92 GLN A O 1
ATOM 719 N N . ILE A 1 93 ? 3.202 0.759 -4.316 1.00 98.31 93 ILE A N 1
ATOM 720 C CA . ILE A 1 93 ? 2.358 0.534 -3.139 1.00 98.31 93 ILE A CA 1
ATOM 721 C C . ILE A 1 93 ? 2.943 1.337 -1.983 1.00 98.31 93 ILE A C 1
ATOM 723 O O . ILE A 1 93 ? 4.075 1.101 -1.570 1.00 98.31 93 ILE A O 1
ATOM 727 N N . GLN A 1 94 ? 2.166 2.278 -1.461 1.00 97.69 94 GLN A N 1
ATOM 728 C CA . GLN A 1 94 ? 2.522 3.132 -0.336 1.00 97.69 94 GLN A CA 1
ATOM 729 C C . GLN A 1 94 ? 1.677 2.771 0.884 1.00 97.69 94 GLN A C 1
ATOM 731 O O . GLN A 1 94 ? 0.452 2.690 0.796 1.00 97.69 94 GLN A O 1
ATOM 736 N N . ILE A 1 95 ? 2.326 2.584 2.030 1.00 98.19 95 ILE A N 1
ATOM 737 C CA . ILE A 1 95 ? 1.681 2.185 3.282 1.00 98.19 95 ILE A CA 1
ATOM 738 C C . ILE A 1 95 ? 1.990 3.212 4.357 1.00 98.19 95 ILE A C 1
ATOM 740 O O . ILE A 1 95 ? 3.153 3.469 4.676 1.00 98.19 95 ILE A O 1
ATOM 744 N N . GLN A 1 96 ? 0.932 3.753 4.949 1.00 96.94 96 GLN A N 1
ATOM 745 C CA . GLN A 1 96 ? 0.998 4.724 6.036 1.00 96.94 96 GLN A CA 1
ATOM 746 C C . GLN A 1 96 ? 0.092 4.279 7.190 1.00 96.94 96 GLN A C 1
ATOM 748 O O . GLN A 1 96 ? -0.832 3.490 6.973 1.00 96.94 96 GLN A O 1
ATOM 753 N N . PRO A 1 97 ? 0.294 4.792 8.415 1.00 96.50 97 PRO A N 1
ATOM 754 C CA . PRO A 1 97 ? -0.684 4.630 9.487 1.00 96.50 97 PRO A CA 1
ATOM 755 C C . PRO A 1 97 ? -2.089 5.053 9.041 1.00 96.50 97 PRO A C 1
ATOM 757 O O . PRO A 1 97 ? -2.237 6.013 8.285 1.00 96.50 97 PRO A O 1
ATOM 760 N N . LEU A 1 98 ? -3.126 4.367 9.534 1.00 95.31 98 LEU A N 1
ATOM 761 C CA . LEU A 1 98 ? -4.520 4.666 9.172 1.00 95.31 98 LEU A CA 1
ATOM 762 C C . LEU A 1 98 ? -4.878 6.141 9.408 1.00 95.31 98 LEU A C 1
ATOM 764 O O . LEU A 1 98 ? -5.628 6.728 8.637 1.00 95.31 98 LEU A O 1
ATO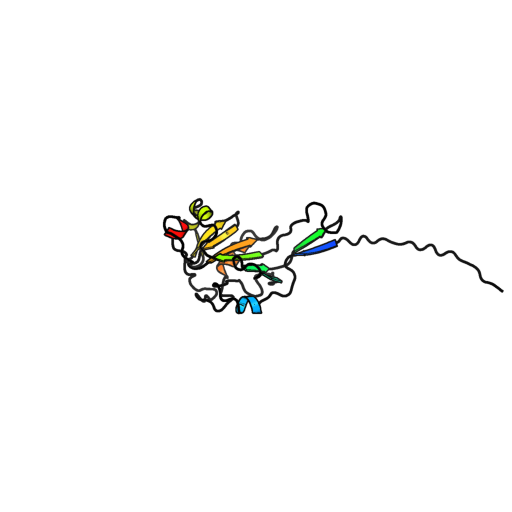M 768 N N . CYS A 1 99 ? -4.350 6.740 10.475 1.00 93.81 99 CYS A N 1
ATOM 769 C CA . CYS A 1 99 ? -4.715 8.095 10.878 1.00 93.81 99 CYS A CA 1
ATOM 770 C C . CYS A 1 99 ? -4.158 9.199 9.962 1.00 93.81 99 CYS A C 1
ATOM 772 O O . CYS A 1 99 ? -4.528 10.365 10.117 1.00 93.81 99 CYS A O 1
ATOM 774 N N . SER A 1 100 ? -3.296 8.862 9.004 1.00 91.31 100 SER A N 1
ATOM 775 C CA . SER A 1 100 ? -2.737 9.821 8.055 1.00 91.31 100 SER A CA 1
ATOM 776 C C . SER A 1 100 ? -3.795 10.266 7.037 1.00 91.31 100 SER A C 1
ATOM 778 O O . SER A 1 100 ? -4.535 9.458 6.492 1.00 91.31 100 SER A O 1
ATOM 780 N N . HIS A 1 101 ? -3.868 11.566 6.738 1.00 84.69 101 HIS A N 1
ATOM 781 C CA . HIS A 1 101 ? -4.725 12.136 5.679 1.00 84.69 101 HIS A CA 1
ATOM 782 C C . HIS A 1 101 ? -6.250 11.878 5.786 1.00 84.69 101 HIS A C 1
ATOM 784 O O . HIS A 1 101 ? -6.982 12.155 4.833 1.00 84.69 101 HIS A O 1
ATOM 790 N N . LEU A 1 102 ? -6.776 11.461 6.947 1.00 87.12 102 LEU A N 1
ATOM 791 C CA . LEU A 1 102 ? -8.213 11.178 7.129 1.00 87.12 102 LEU A CA 1
ATOM 792 C C . LEU A 1 102 ? -9.138 12.369 6.834 1.00 87.12 102 LEU A C 1
ATOM 794 O O . LEU A 1 102 ? -10.268 12.179 6.395 1.00 87.12 102 LEU A O 1
ATOM 798 N N . ALA A 1 103 ? -8.665 13.605 7.014 1.00 85.06 103 ALA A N 1
ATOM 799 C CA . ALA A 1 103 ? -9.451 14.797 6.698 1.00 85.06 103 ALA A CA 1
ATOM 800 C C . ALA A 1 103 ? -9.782 14.927 5.198 1.00 85.06 103 ALA A C 1
ATOM 802 O O . ALA A 1 103 ? -10.791 15.542 4.857 1.00 85.06 103 ALA A O 1
ATOM 803 N N . ALA A 1 104 ? -8.943 14.385 4.307 1.00 83.56 104 ALA A N 1
ATOM 804 C CA . ALA A 1 104 ? -9.235 14.322 2.875 1.00 83.56 104 ALA A CA 1
ATOM 805 C C . ALA A 1 104 ? -10.269 13.222 2.583 1.00 83.56 104 ALA A C 1
ATOM 807 O O . ALA A 1 104 ? -11.230 13.453 1.857 1.00 83.56 104 ALA A O 1
ATOM 808 N N . VAL A 1 105 ? -10.125 12.068 3.238 1.00 85.94 105 VAL A N 1
ATOM 809 C CA . VAL A 1 105 ? -11.029 10.913 3.104 1.00 85.94 105 VAL A CA 1
ATOM 810 C C . VAL A 1 105 ? -12.445 11.226 3.594 1.00 85.94 105 VAL A C 1
ATOM 812 O O . VAL A 1 105 ? -13.424 10.843 2.961 1.00 85.94 105 VAL A O 1
ATOM 815 N N . ALA A 1 106 ? -12.582 11.961 4.699 1.00 86.44 106 ALA A N 1
ATOM 816 C CA . ALA A 1 106 ? -13.887 12.344 5.234 1.00 86.44 106 ALA A CA 1
ATOM 817 C C . ALA A 1 106 ? -14.657 13.298 4.301 1.00 86.44 106 ALA A C 1
ATOM 819 O O . ALA A 1 106 ? -15.888 13.282 4.286 1.00 86.44 106 ALA A O 1
ATOM 820 N N . ARG A 1 107 ? -13.942 14.110 3.508 1.00 86.88 107 ARG A N 1
ATOM 821 C CA . ARG A 1 107 ? -14.531 15.045 2.536 1.00 86.88 107 ARG A CA 1
ATOM 822 C C . ARG A 1 107 ? -15.021 14.362 1.259 1.00 86.88 107 ARG A C 1
ATOM 824 O O . ARG A 1 107 ? -15.910 14.903 0.610 1.00 86.88 107 ARG A O 1
ATOM 831 N N . ASP A 1 108 ? -14.488 13.186 0.931 1.00 87.19 108 ASP A N 1
ATOM 832 C CA . ASP A 1 108 ? -14.891 12.395 -0.233 1.00 87.19 108 ASP A CA 1
ATOM 833 C C . ASP A 1 108 ? -15.370 10.990 0.192 1.00 87.19 108 ASP A C 1
ATOM 835 O O . ASP A 1 108 ? -14.576 10.051 0.322 1.00 87.19 108 ASP A O 1
ATOM 839 N N . PRO A 1 109 ? -16.686 10.799 0.407 1.00 86.38 109 PRO A N 1
ATOM 840 C CA . PRO A 1 109 ? -17.235 9.555 0.930 1.00 86.38 109 PRO A CA 1
ATOM 841 C C . PRO A 1 109 ? -17.329 8.427 -0.115 1.00 86.38 109 PRO A C 1
ATOM 843 O O . PRO A 1 109 ? -18.119 7.496 0.070 1.00 86.38 109 PRO A O 1
ATOM 846 N N . ILE A 1 110 ? -16.553 8.467 -1.207 1.00 90.38 110 ILE A N 1
ATOM 847 C CA . ILE A 1 110 ? -16.514 7.401 -2.222 1.00 90.38 110 ILE A CA 1
ATOM 848 C C . ILE A 1 110 ? -16.176 6.025 -1.625 1.00 90.38 110 ILE A C 1
ATOM 850 O O . ILE A 1 110 ? -16.704 5.008 -2.083 1.00 90.38 110 ILE A O 1
ATOM 854 N N . TRP A 1 111 ? -15.418 5.998 -0.522 1.00 91.56 111 TRP A N 1
ATOM 855 C CA . TRP A 1 111 ? -15.098 4.791 0.251 1.00 91.56 111 TRP A CA 1
ATOM 856 C C . TRP A 1 111 ? -16.327 4.021 0.753 1.00 91.56 111 TRP A C 1
ATOM 858 O O . TRP A 1 111 ? -16.226 2.836 1.052 1.00 91.56 111 TRP A O 1
ATOM 868 N N . ARG A 1 112 ? -17.509 4.650 0.822 1.00 93.69 112 ARG A N 1
ATOM 869 C CA . ARG A 1 112 ? -18.761 3.983 1.223 1.00 93.69 112 ARG A CA 1
ATOM 870 C C . ARG A 1 112 ? -19.317 3.034 0.164 1.00 93.69 112 ARG A C 1
ATOM 872 O O . ARG A 1 112 ? -20.215 2.260 0.471 1.00 93.69 112 ARG A O 1
ATOM 879 N N . ARG A 1 113 ? -18.857 3.142 -1.085 1.00 92.88 113 ARG A N 1
ATOM 880 C CA . ARG A 1 113 ? -19.447 2.440 -2.239 1.00 92.88 113 ARG A CA 1
ATOM 881 C C . ARG A 1 113 ? -18.588 1.295 -2.752 1.00 92.88 113 ARG A C 1
ATOM 883 O O . ARG A 1 113 ? -19.019 0.569 -3.644 1.00 92.88 113 ARG A O 1
ATOM 890 N N . ARG A 1 114 ? -17.358 1.176 -2.258 1.00 94.00 114 ARG A N 1
ATOM 891 C CA . ARG A 1 114 ? -16.365 0.272 -2.815 1.00 94.00 114 ARG A CA 1
ATOM 892 C C . ARG A 1 114 ? -15.565 -0.382 -1.714 1.00 94.00 114 ARG A C 1
ATOM 894 O O . ARG A 1 114 ? -15.048 0.293 -0.832 1.00 94.00 114 ARG A O 1
ATOM 901 N N . GLU A 1 115 ? -15.410 -1.690 -1.839 1.00 97.12 115 GLU A N 1
ATOM 902 C CA . GLU A 1 115 ? -14.628 -2.496 -0.918 1.00 97.12 115 GLU A CA 1
ATOM 903 C C . GLU A 1 115 ? -13.753 -3.485 -1.702 1.00 97.12 115 GLU A C 1
ATOM 905 O O . GLU A 1 115 ? -14.065 -3.876 -2.832 1.00 97.12 115 GLU A O 1
ATOM 910 N N . VAL A 1 116 ? -12.634 -3.879 -1.102 1.00 97.62 116 VAL A N 1
ATOM 911 C CA . VAL A 1 116 ? -11.785 -4.991 -1.537 1.00 97.62 116 VAL A CA 1
ATOM 912 C C . VAL A 1 116 ? -11.603 -5.895 -0.332 1.00 97.62 116 VAL A C 1
ATOM 914 O O . VAL A 1 116 ? -11.122 -5.447 0.705 1.00 97.62 116 VAL A O 1
ATOM 917 N N . ARG A 1 117 ? -12.021 -7.161 -0.465 1.00 97.44 117 ARG A N 1
ATOM 918 C CA . ARG A 1 117 ? -11.926 -8.175 0.601 1.00 97.44 117 ARG A CA 1
ATOM 919 C C . ARG A 1 117 ? -12.499 -7.682 1.945 1.00 97.44 117 ARG A C 1
ATOM 921 O O . ARG A 1 117 ? -11.953 -7.966 3.002 1.00 97.44 117 ARG A O 1
ATOM 928 N N . GLY A 1 118 ? -13.591 -6.912 1.888 1.00 96.75 118 GLY A N 1
ATOM 929 C CA . GLY A 1 118 ? -14.283 -6.332 3.048 1.00 96.75 118 GLY A CA 1
ATOM 930 C C . GLY A 1 118 ? -13.731 -4.992 3.553 1.00 96.75 118 GLY A C 1
ATOM 931 O O . GLY A 1 118 ? -14.394 -4.335 4.352 1.00 96.75 118 GLY A O 1
ATOM 932 N N . ALA A 1 119 ? -12.565 -4.542 3.079 1.00 98.00 119 ALA A N 1
ATOM 933 C CA . ALA A 1 119 ? -11.993 -3.251 3.455 1.00 98.00 119 ALA A CA 1
ATOM 934 C C . ALA A 1 119 ? -12.443 -2.121 2.508 1.00 98.00 119 ALA A C 1
ATOM 936 O O . ALA A 1 119 ? -12.381 -2.302 1.287 1.00 98.00 119 ALA A O 1
ATOM 937 N N . PRO A 1 120 ? -12.850 -0.943 3.026 1.00 97.56 120 PRO A N 1
ATOM 938 C CA . PRO A 1 120 ? -13.221 0.211 2.209 1.00 97.56 120 PRO A CA 1
ATOM 939 C C . PRO A 1 120 ? -12.100 0.673 1.279 1.00 97.56 120 PRO A C 1
ATOM 941 O O . PRO A 1 120 ? -10.934 0.726 1.675 1.00 97.56 120 PRO A O 1
ATOM 944 N N . VAL A 1 121 ? -12.468 1.076 0.062 1.00 97.06 121 VAL A N 1
ATOM 945 C CA . VAL A 1 121 ? -11.551 1.669 -0.918 1.00 97.06 121 VAL A CA 1
ATOM 946 C C . VAL A 1 121 ? -12.043 3.052 -1.316 1.00 97.06 121 VAL A C 1
ATOM 948 O O . VAL A 1 121 ? -13.071 3.185 -1.979 1.00 97.06 121 VAL A O 1
ATOM 951 N N . GLY A 1 122 ? -11.293 4.076 -0.925 1.00 94.81 122 GLY A N 1
ATOM 952 C CA . GLY A 1 122 ? -11.506 5.458 -1.347 1.00 94.81 122 GLY A CA 1
ATOM 953 C C . GLY A 1 122 ? -10.444 5.924 -2.335 1.00 94.81 122 GLY A C 1
ATOM 954 O O . GLY A 1 122 ? -9.791 5.112 -2.994 1.00 94.81 122 GLY A O 1
ATOM 955 N N . THR A 1 123 ? -10.250 7.237 -2.406 1.00 92.50 123 THR A N 1
ATOM 956 C CA . THR A 1 123 ? -9.230 7.872 -3.245 1.00 92.50 123 THR A CA 1
ATOM 957 C C . THR A 1 123 ? -8.522 8.994 -2.499 1.00 92.50 123 THR A C 1
ATOM 959 O O . THR A 1 123 ? -9.151 9.747 -1.761 1.00 92.50 123 THR A O 1
ATOM 962 N N . ILE A 1 124 ? -7.211 9.121 -2.708 1.00 89.00 124 ILE A N 1
ATOM 963 C CA . ILE A 1 124 ? -6.400 10.267 -2.274 1.00 89.00 124 ILE A CA 1
ATOM 964 C C . ILE A 1 124 ? -5.514 10.641 -3.464 1.00 89.00 124 ILE A C 1
ATOM 966 O O . ILE A 1 124 ? -4.856 9.770 -4.028 1.00 89.00 124 ILE A O 1
ATOM 970 N N . ASP A 1 125 ? -5.503 11.908 -3.878 1.00 86.94 125 ASP A N 1
ATOM 971 C CA . ASP A 1 125 ? -4.789 12.391 -5.077 1.00 86.94 125 ASP A CA 1
ATOM 972 C C . ASP A 1 125 ? -5.065 11.534 -6.330 1.00 86.94 125 ASP A C 1
ATOM 974 O O . ASP A 1 125 ? -4.158 11.153 -7.063 1.00 86.94 125 ASP A O 1
ATOM 978 N N . SER A 1 126 ? -6.334 11.175 -6.545 1.00 86.00 126 SER A N 1
ATOM 979 C CA . SER A 1 126 ? -6.813 10.321 -7.651 1.00 86.00 126 SER A CA 1
ATOM 980 C C . SER A 1 126 ? -6.332 8.861 -7.656 1.00 86.00 126 SER A C 1
ATOM 982 O O . SER A 1 126 ? -6.770 8.087 -8.505 1.00 86.00 126 SER A O 1
ATOM 984 N N . ALA A 1 127 ? -5.495 8.439 -6.707 1.00 92.06 127 ALA A N 1
ATOM 985 C CA . ALA A 1 127 ? -5.089 7.043 -6.565 1.00 92.06 127 ALA A CA 1
ATOM 986 C C . ALA A 1 127 ? -6.012 6.299 -5.584 1.00 92.06 127 ALA A C 1
ATOM 988 O O . ALA A 1 127 ? -6.406 6.879 -4.564 1.00 92.06 127 ALA A O 1
ATOM 989 N N . PRO A 1 128 ? -6.357 5.023 -5.843 1.00 95.88 128 PRO A N 1
ATOM 990 C CA . PRO A 1 128 ? -7.151 4.238 -4.913 1.00 95.88 128 PRO A CA 1
ATOM 991 C C . PRO A 1 128 ? -6.382 3.974 -3.617 1.00 95.88 128 PRO A C 1
ATOM 993 O O . PRO A 1 128 ? -5.192 3.647 -3.628 1.00 95.88 128 PRO A O 1
ATOM 996 N N . VAL A 1 129 ? -7.098 4.084 -2.500 1.00 97.19 129 VAL A N 1
ATOM 997 C CA . VAL A 1 129 ? -6.574 3.834 -1.155 1.00 97.19 129 VAL A CA 1
ATOM 998 C C . VAL A 1 129 ? -7.469 2.837 -0.447 1.00 97.19 129 VAL A C 1
ATOM 1000 O O . VAL A 1 129 ? -8.663 3.084 -0.290 1.00 97.19 129 VAL A O 1
ATOM 1003 N N . LEU A 1 130 ? -6.893 1.717 -0.025 1.00 98.06 130 LEU A N 1
ATOM 1004 C CA . LEU A 1 130 ? -7.557 0.715 0.797 1.00 98.06 130 LEU A CA 1
ATOM 1005 C C . LEU A 1 130 ? -7.320 1.025 2.275 1.00 98.06 130 LEU A C 1
ATOM 1007 O O . LEU A 1 130 ? -6.179 1.212 2.699 1.00 98.06 130 LEU A O 1
ATOM 1011 N N . PHE A 1 131 ? -8.394 1.062 3.061 1.00 97.56 131 PHE A N 1
ATOM 1012 C CA . PHE A 1 131 ? -8.349 1.418 4.478 1.00 97.56 131 PHE A CA 1
ATOM 1013 C C . PHE A 1 131 ? -8.552 0.190 5.366 1.00 97.56 131 PHE A C 1
ATOM 1015 O O . PHE A 1 131 ? -9.663 -0.329 5.497 1.00 97.56 131 PHE A O 1
ATOM 1022 N N . THR A 1 132 ? -7.475 -0.250 6.014 1.00 97.44 132 THR A N 1
ATOM 1023 C CA . THR A 1 132 ? -7.516 -1.321 7.019 1.00 97.44 132 THR A CA 1
ATOM 1024 C C . THR A 1 132 ? -7.695 -0.738 8.421 1.00 97.44 132 THR A C 1
ATOM 1026 O O . THR A 1 132 ? -7.569 0.466 8.624 1.00 97.44 132 THR A O 1
ATOM 1029 N N . ASN A 1 133 ? -7.923 -1.577 9.428 1.00 95.56 133 ASN A N 1
ATOM 1030 C CA . ASN A 1 133 ? -7.999 -1.143 10.826 1.00 95.56 133 ASN A CA 1
ATOM 1031 C C . ASN A 1 133 ? -6.675 -0.607 11.415 1.00 95.56 133 ASN A C 1
ATOM 1033 O O . ASN A 1 133 ? -6.700 -0.051 12.511 1.00 95.56 133 ASN A O 1
ATOM 1037 N N . ARG A 1 134 ? -5.531 -0.767 10.731 1.00 96.31 134 ARG A N 1
ATOM 1038 C CA . ARG A 1 134 ? -4.195 -0.354 11.221 1.00 96.31 134 ARG A CA 1
ATOM 1039 C C . ARG A 1 134 ? -3.491 0.641 10.296 1.00 96.31 134 ARG A C 1
ATOM 1041 O O . ARG A 1 134 ? -2.799 1.546 10.760 1.00 96.31 134 ARG A O 1
ATOM 1048 N N . VAL A 1 135 ? -3.655 0.474 8.989 1.00 97.56 135 VAL A N 1
ATOM 1049 C CA . VAL A 1 135 ? -2.925 1.210 7.945 1.00 97.56 135 VAL A CA 1
ATOM 1050 C C . VAL A 1 135 ? -3.831 1.583 6.778 1.00 97.56 135 VAL A C 1
ATOM 1052 O O . VAL A 1 135 ? -4.836 0.915 6.519 1.00 97.56 135 VAL A O 1
ATOM 1055 N N . GLN A 1 136 ? -3.432 2.610 6.037 1.00 97.50 136 GLN A N 1
ATOM 1056 C CA . GLN A 1 136 ? -3.953 2.889 4.704 1.00 97.50 136 GLN A CA 1
ATOM 1057 C C . GLN A 1 136 ? -2.927 2.490 3.641 1.00 97.50 136 GLN A C 1
ATOM 1059 O O . GLN A 1 136 ? -1.723 2.692 3.821 1.00 97.50 136 GLN A O 1
ATOM 1064 N N . ILE A 1 137 ? -3.415 1.911 2.545 1.00 98.38 137 ILE A N 1
ATOM 1065 C CA . ILE A 1 137 ? -2.600 1.350 1.466 1.00 98.38 137 ILE A CA 1
ATOM 1066 C C . ILE A 1 137 ? -2.997 2.046 0.172 1.00 98.38 137 ILE A C 1
ATOM 1068 O O . ILE A 1 137 ? -4.060 1.782 -0.390 1.00 98.38 137 ILE A O 1
ATOM 1072 N N . LYS A 1 138 ? -2.150 2.962 -0.284 1.00 97.69 138 LYS A N 1
ATOM 1073 C CA . LYS A 1 138 ? -2.337 3.728 -1.514 1.00 97.69 138 LYS A CA 1
ATOM 1074 C C . LYS A 1 138 ? -1.580 3.052 -2.646 1.00 97.69 138 LYS A C 1
ATOM 1076 O O . LYS A 1 138 ? -0.410 2.718 -2.482 1.00 97.69 138 LYS A O 1
ATOM 1081 N N . VAL A 1 139 ? -2.231 2.859 -3.789 1.00 97.94 139 VAL A N 1
ATOM 1082 C CA . VAL A 1 139 ? -1.598 2.217 -4.947 1.00 97.94 139 VAL A CA 1
ATOM 1083 C C . VAL A 1 139 ? -1.617 3.150 -6.145 1.00 97.94 139 VAL A C 1
ATOM 1085 O O . VAL A 1 139 ? -2.683 3.543 -6.612 1.00 97.94 139 VAL A O 1
ATOM 1088 N N . TYR A 1 140 ? -0.435 3.475 -6.658 1.00 95.19 140 TYR A N 1
ATOM 1089 C CA . TYR A 1 140 ? -0.267 4.280 -7.861 1.00 95.19 140 TYR A CA 1
ATOM 1090 C C . TYR A 1 140 ? 0.086 3.397 -9.051 1.00 95.19 140 TYR A C 1
ATOM 1092 O O . TYR A 1 140 ? 0.924 2.501 -8.944 1.00 95.19 140 TYR A O 1
ATOM 1100 N N . GLY A 1 141 ? -0.536 3.686 -10.192 1.00 93.38 141 GLY A N 1
ATOM 1101 C CA . GLY A 1 141 ? -0.068 3.229 -11.495 1.00 93.38 141 GLY A CA 1
ATOM 1102 C C . GLY A 1 141 ? 0.763 4.333 -12.141 1.00 93.38 141 GLY A C 1
ATOM 1103 O O . GLY A 1 141 ? 0.324 5.484 -12.175 1.00 93.38 141 GLY A O 1
ATOM 1104 N N . GLY A 1 142 ? 1.952 3.991 -12.631 1.00 88.12 142 GLY A N 1
ATOM 1105 C CA . GLY A 1 142 ? 2.791 4.909 -13.395 1.00 88.12 142 GLY A CA 1
ATOM 1106 C C . GLY A 1 142 ? 2.156 5.307 -14.729 1.00 88.12 142 GLY A C 1
ATOM 1107 O O . GLY A 1 142 ? 1.163 4.728 -15.179 1.00 88.12 142 GLY A O 1
ATOM 1108 N N . ARG A 1 143 ? 2.743 6.303 -15.399 1.00 81.12 143 ARG A N 1
ATOM 1109 C CA . ARG A 1 143 ? 2.293 6.725 -16.734 1.00 81.12 143 ARG A CA 1
ATOM 1110 C C . ARG A 1 143 ? 2.340 5.535 -17.702 1.00 81.12 143 ARG A C 1
ATOM 1112 O O . ARG A 1 143 ? 3.341 4.834 -17.776 1.00 81.12 143 ARG A O 1
ATOM 1119 N N . GLY A 1 144 ? 1.252 5.312 -18.441 1.00 77.38 144 GLY A N 1
ATOM 1120 C CA . GLY A 1 144 ? 1.136 4.193 -19.386 1.00 77.38 144 GLY A CA 1
ATOM 1121 C C . GLY A 1 144 ? 0.818 2.836 -18.744 1.00 77.38 144 GLY A C 1
ATOM 1122 O O . GLY A 1 144 ? 0.671 1.848 -19.463 1.00 77.38 144 GLY A O 1
ATOM 1123 N N . ALA A 1 145 ? 0.677 2.766 -17.416 1.00 85.81 145 ALA A N 1
ATOM 1124 C CA . ALA A 1 145 ? 0.141 1.582 -16.760 1.00 85.81 145 ALA A CA 1
ATOM 1125 C C . ALA A 1 145 ? -1.345 1.387 -17.103 1.00 85.81 145 ALA A C 1
ATOM 1127 O O . ALA A 1 145 ? -2.088 2.343 -17.333 1.00 85.81 145 ALA A O 1
ATOM 1128 N N . ASP A 1 146 ? -1.785 0.128 -17.101 1.00 92.25 146 ASP A N 1
ATOM 1129 C CA . ASP A 1 146 ? -3.197 -0.217 -17.240 1.00 92.25 146 ASP A CA 1
ATOM 1130 C C . ASP A 1 146 ? -4.029 0.458 -16.123 1.00 92.25 146 ASP A C 1
ATOM 1132 O O . ASP A 1 146 ? -3.681 0.309 -14.947 1.00 92.25 146 ASP A O 1
ATOM 1136 N N . PRO A 1 147 ? -5.141 1.158 -16.433 1.00 91.38 147 PRO A N 1
ATOM 1137 C CA . PRO A 1 147 ? -5.937 1.864 -15.422 1.00 91.38 147 PRO A CA 1
ATOM 1138 C C . PRO A 1 147 ? -6.514 0.963 -14.316 1.00 91.38 147 PRO A C 1
ATOM 1140 O O . PRO A 1 147 ? -6.839 1.435 -13.227 1.00 91.38 147 PRO A O 1
ATOM 1143 N N . GLY A 1 148 ? -6.658 -0.340 -14.574 1.00 95.88 148 GLY A N 1
ATOM 1144 C CA . GLY A 1 148 ? -7.119 -1.327 -13.601 1.00 95.88 148 GLY A CA 1
ATOM 1145 C C . GLY A 1 148 ? -6.014 -1.897 -12.707 1.00 95.88 148 GLY A C 1
ATOM 1146 O O . GLY A 1 148 ? -6.337 -2.538 -11.701 1.00 95.88 148 GLY A O 1
ATOM 1147 N N . LEU A 1 149 ? -4.736 -1.660 -13.029 1.00 96.88 149 LEU A N 1
ATOM 1148 C CA . LEU A 1 149 ? -3.582 -2.221 -12.321 1.00 96.88 149 LEU A CA 1
ATOM 1149 C C . LEU A 1 149 ? -3.609 -1.935 -10.811 1.00 96.88 149 LEU A C 1
ATOM 1151 O O . LEU A 1 149 ? -3.488 -2.894 -10.043 1.00 96.88 149 LEU A O 1
ATOM 1155 N N . PRO A 1 150 ? -3.863 -0.695 -10.341 1.00 97.38 150 PRO A N 1
ATOM 1156 C CA . PRO A 1 150 ? -3.887 -0.420 -8.906 1.00 97.38 150 PRO A CA 1
ATOM 1157 C C . PRO A 1 150 ? -4.916 -1.256 -8.136 1.00 97.38 150 PRO A C 1
ATOM 1159 O O . PRO A 1 150 ? -4.669 -1.717 -7.025 1.00 97.38 150 PRO A O 1
ATOM 1162 N N . LEU A 1 151 ? -6.078 -1.502 -8.741 1.00 97.31 151 LEU A N 1
ATOM 1163 C CA . LEU A 1 151 ? -7.156 -2.259 -8.108 1.00 97.31 151 LEU A CA 1
ATOM 1164 C C . LEU A 1 151 ? -6.910 -3.761 -8.122 1.00 97.31 151 LEU A C 1
ATOM 1166 O O . LEU A 1 151 ? -7.336 -4.451 -7.197 1.00 97.31 151 LEU A O 1
ATOM 1170 N N . ARG A 1 152 ? -6.239 -4.282 -9.154 1.00 97.94 152 ARG A N 1
ATOM 1171 C CA . ARG A 1 152 ? -5.778 -5.674 -9.153 1.00 97.94 152 ARG A CA 1
ATOM 1172 C C . ARG A 1 152 ? -4.702 -5.882 -8.090 1.00 97.94 152 ARG A C 1
ATOM 1174 O O . ARG A 1 152 ? -4.796 -6.854 -7.348 1.00 97.94 152 ARG A O 1
ATOM 1181 N N . ALA A 1 153 ? -3.773 -4.937 -7.942 1.00 98.31 153 ALA A N 1
ATOM 1182 C CA . ALA A 1 153 ? -2.765 -4.977 -6.886 1.00 98.31 153 ALA A CA 1
ATOM 1183 C C . ALA A 1 153 ? -3.402 -4.965 -5.486 1.00 98.31 153 ALA A C 1
ATOM 1185 O O . ALA A 1 153 ? -3.084 -5.829 -4.676 1.00 98.31 153 ALA A O 1
ATOM 1186 N N . LEU A 1 154 ? -4.375 -4.077 -5.226 1.00 98.38 154 LEU A N 1
ATOM 1187 C CA . LEU A 1 154 ? -5.115 -4.060 -3.954 1.00 98.38 154 LEU A CA 1
ATOM 1188 C C . LEU A 1 154 ? -5.800 -5.398 -3.632 1.00 98.38 154 LEU A C 1
ATOM 1190 O O . LEU A 1 154 ? -5.857 -5.795 -2.472 1.00 98.38 154 LEU A O 1
ATOM 1194 N N . ARG A 1 155 ? -6.319 -6.108 -4.641 1.00 98.31 155 ARG A N 1
ATOM 1195 C CA . ARG A 1 155 ? -6.949 -7.427 -4.450 1.00 98.31 155 ARG A CA 1
ATOM 1196 C C . ARG A 1 155 ? -5.937 -8.528 -4.132 1.00 98.31 155 ARG A C 1
ATOM 1198 O O . ARG A 1 155 ? -6.278 -9.439 -3.391 1.00 98.31 155 ARG A O 1
ATOM 1205 N N . ALA A 1 156 ? -4.720 -8.428 -4.662 1.00 98.31 156 ALA A N 1
ATOM 1206 C CA . ALA A 1 156 ? -3.662 -9.430 -4.520 1.00 98.31 156 ALA A CA 1
ATOM 1207 C C . ALA A 1 156 ? -2.762 -9.231 -3.283 1.00 98.31 156 ALA A C 1
ATOM 1209 O O . ALA A 1 156 ? -1.767 -9.948 -3.119 1.00 98.31 156 ALA A O 1
ATOM 1210 N N . LEU A 1 157 ? -3.081 -8.248 -2.434 1.00 98.62 157 LEU A N 1
ATOM 1211 C CA . LEU A 1 157 ? -2.306 -7.947 -1.236 1.00 98.62 157 LEU A CA 1
ATOM 1212 C C . LEU A 1 157 ? -2.208 -9.159 -0.306 1.00 98.62 157 LEU A C 1
ATOM 1214 O O . LEU A 1 157 ? -3.167 -9.891 -0.095 1.00 98.62 157 LEU A O 1
ATOM 1218 N N . HIS A 1 158 ? -1.046 -9.336 0.294 1.00 98.56 158 HIS A N 1
ATOM 1219 C CA . HIS A 1 158 ? -0.816 -10.264 1.396 1.00 98.56 158 HIS A CA 1
ATOM 1220 C C . HIS A 1 158 ? 0.291 -9.701 2.291 1.00 98.56 158 HIS A C 1
ATOM 1222 O O . HIS A 1 158 ? 0.933 -8.706 1.936 1.00 98.56 158 HIS A O 1
ATOM 1228 N N . SER A 1 159 ? 0.500 -10.292 3.463 1.00 98.50 159 SER A N 1
ATOM 1229 C CA . SER A 1 159 ? 1.453 -9.781 4.448 1.00 98.50 159 SER A CA 1
ATOM 1230 C C . SER A 1 159 ? 2.905 -9.850 3.956 1.00 98.50 159 SER A C 1
ATOM 1232 O O . SER A 1 159 ? 3.423 -10.894 3.548 1.00 98.50 159 SER A O 1
ATOM 1234 N N . ALA A 1 160 ? 3.583 -8.706 4.028 1.00 98.00 160 ALA A N 1
ATOM 1235 C CA . ALA A 1 160 ? 5.006 -8.556 3.738 1.00 98.00 160 ALA A CA 1
ATOM 1236 C C . ALA A 1 160 ? 5.877 -8.740 4.991 1.00 98.00 160 ALA A C 1
ATOM 1238 O O . ALA A 1 160 ? 7.066 -9.011 4.869 1.00 98.00 160 ALA A O 1
ATOM 1239 N N . ASN A 1 161 ? 5.304 -8.661 6.191 1.00 98.31 161 ASN A N 1
ATOM 1240 C CA . ASN A 1 161 ? 5.995 -8.865 7.464 1.00 98.31 161 ASN A CA 1
ATOM 1241 C C . ASN A 1 161 ? 5.152 -9.706 8.435 1.00 98.31 161 ASN A C 1
ATOM 1243 O O . ASN A 1 161 ? 4.029 -10.095 8.125 1.00 98.31 161 ASN A O 1
ATOM 1247 N N . ALA A 1 162 ? 5.713 -10.000 9.608 1.00 97.88 162 ALA A N 1
ATOM 1248 C CA . ALA A 1 162 ? 5.074 -10.828 10.633 1.00 97.88 162 ALA A CA 1
ATOM 1249 C C . ALA A 1 162 ? 4.201 -10.028 11.626 1.00 97.88 162 ALA A C 1
ATOM 1251 O O . ALA A 1 162 ? 3.829 -10.551 12.675 1.00 97.88 162 ALA A O 1
ATOM 1252 N N . VAL A 1 163 ? 3.871 -8.768 11.322 1.00 97.81 163 VAL A N 1
ATOM 1253 C CA . VAL A 1 163 ? 3.062 -7.918 12.206 1.00 97.81 163 VAL A CA 1
ATOM 1254 C C . VAL A 1 163 ? 1.572 -8.157 11.934 1.00 97.81 163 VAL A C 1
ATOM 1256 O O . VAL A 1 163 ? 1.135 -7.953 10.802 1.00 97.81 163 VAL A O 1
ATOM 1259 N N . PRO A 1 164 ? 0.764 -8.539 12.942 1.00 96.69 164 PRO A N 1
ATOM 1260 C CA . PRO A 1 164 ? -0.665 -8.759 12.751 1.00 96.69 164 PRO A CA 1
ATOM 1261 C C . PRO A 1 164 ? -1.442 -7.504 12.295 1.00 96.69 164 PRO A C 1
ATOM 1263 O O . PRO A 1 164 ? -1.099 -6.379 12.681 1.00 96.69 164 PRO A O 1
ATOM 1266 N N . PRO A 1 165 ? -2.552 -7.682 11.553 1.00 96.06 165 PRO A N 1
ATOM 1267 C CA . PRO A 1 165 ? -3.112 -8.965 11.121 1.00 96.06 165 PRO A CA 1
ATOM 1268 C C . PRO A 1 165 ? -2.300 -9.591 9.974 1.00 96.06 165 PRO A C 1
ATOM 1270 O O . PRO A 1 165 ? -1.893 -8.903 9.041 1.00 96.06 165 PRO A O 1
ATOM 1273 N N . LEU A 1 166 ? -2.063 -10.903 10.067 1.00 97.38 166 LEU A N 1
ATOM 1274 C CA . LEU A 1 166 ? -1.430 -11.677 9.001 1.00 97.38 166 LEU A CA 1
ATOM 1275 C C . LEU A 1 166 ? -2.503 -12.080 7.998 1.00 97.38 166 LEU A C 1
ATOM 1277 O O . LEU A 1 166 ? -3.526 -12.623 8.408 1.00 97.38 166 LEU A O 1
ATOM 1281 N N . LEU A 1 167 ? -2.275 -11.772 6.726 1.00 96.38 167 LEU A N 1
ATOM 1282 C CA . LEU A 1 167 ? -3.225 -11.988 5.646 1.00 96.38 167 LEU A CA 1
ATOM 1283 C C . LEU A 1 167 ? -2.536 -12.720 4.500 1.00 96.38 167 LEU A C 1
ATOM 1285 O O . LEU A 1 167 ? -1.548 -12.223 3.949 1.00 96.38 167 LEU A O 1
ATOM 1289 N N . ASP A 1 168 ? -3.113 -13.839 4.090 1.00 97.19 168 ASP A N 1
ATOM 1290 C CA . ASP A 1 168 ? -2.868 -14.445 2.790 1.00 97.19 168 ASP A CA 1
ATOM 1291 C C . ASP A 1 168 ? -3.649 -13.701 1.696 1.00 97.19 168 ASP A C 1
ATOM 1293 O O . ASP A 1 168 ? -4.321 -12.696 1.942 1.00 97.19 168 ASP A O 1
ATOM 1297 N N . ARG A 1 169 ? -3.531 -14.141 0.439 1.00 93.94 169 ARG A N 1
ATOM 1298 C CA . ARG A 1 169 ? -4.087 -13.425 -0.726 1.00 93.94 169 ARG A CA 1
ATOM 1299 C C . ARG A 1 169 ? -5.615 -13.351 -0.759 1.00 93.94 169 ARG A C 1
ATOM 1301 O O . ARG A 1 169 ? -6.143 -12.406 -1.340 1.00 93.94 169 ARG A O 1
ATOM 1308 N N . ASP A 1 170 ? -6.305 -14.292 -0.121 1.00 95.81 170 ASP A N 1
ATOM 1309 C CA . ASP A 1 170 ? -7.767 -14.422 -0.207 1.00 95.81 170 ASP A CA 1
ATOM 1310 C C . ASP A 1 170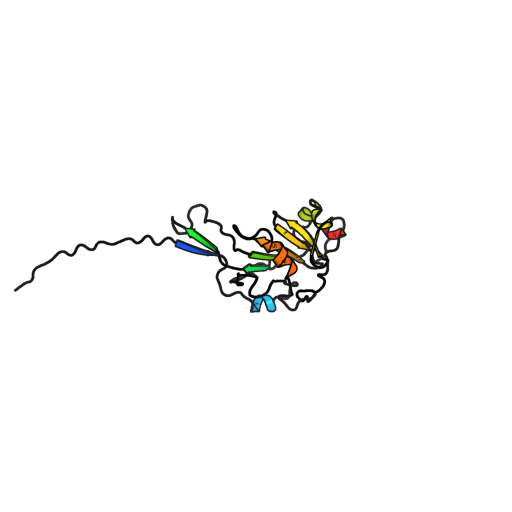 ? -8.494 -14.114 1.114 1.00 95.81 170 ASP A C 1
ATOM 1312 O O . ASP A 1 170 ? -9.717 -13.983 1.132 1.00 95.81 170 ASP A O 1
ATOM 1316 N N . ASP A 1 171 ? -7.754 -13.916 2.209 1.00 97.69 171 ASP A N 1
ATOM 1317 C CA . ASP A 1 171 ? -8.321 -13.650 3.537 1.00 97.69 171 ASP A CA 1
ATOM 1318 C C . ASP A 1 171 ? -9.178 -12.371 3.579 1.00 97.69 171 ASP A C 1
ATOM 1320 O O . ASP A 1 171 ? -8.952 -11.435 2.817 1.00 97.69 171 ASP A O 1
ATOM 1324 N N . PRO A 1 172 ? -10.146 -12.219 4.484 1.00 97.44 172 PRO A N 1
ATOM 1325 C CA . PRO A 1 172 ? -10.768 -10.914 4.693 1.00 97.44 172 PRO A CA 1
ATOM 1326 C C . PRO A 1 172 ? -9.736 -9.892 5.203 1.00 97.44 172 PRO A C 1
ATOM 1328 O O . PRO A 1 172 ? -8.960 -10.183 6.110 1.00 97.44 172 PRO A O 1
ATOM 1331 N N . ILE A 1 173 ? -9.747 -8.670 4.661 1.00 97.81 173 ILE A N 1
ATOM 1332 C CA . ILE A 1 173 ? -8.905 -7.574 5.154 1.00 97.81 173 ILE A CA 1
ATOM 1333 C C . ILE A 1 173 ? -9.662 -6.844 6.274 1.00 97.81 173 ILE A C 1
ATOM 1335 O O . ILE A 1 173 ? -10.742 -6.307 6.010 1.00 97.81 173 ILE A O 1
ATOM 1339 N N . PRO A 1 174 ? -9.122 -6.761 7.507 1.00 97.06 174 PRO A N 1
ATOM 1340 C CA . PRO A 1 174 ? -9.794 -6.081 8.610 1.00 97.06 174 PRO A CA 1
ATOM 1341 C C . PRO A 1 174 ? -10.045 -4.600 8.286 1.00 97.06 174 PRO A C 1
ATOM 1343 O O . PRO A 1 174 ? -9.083 -3.846 8.106 1.00 97.06 174 PRO A O 1
ATOM 1346 N N . PRO A 1 175 ? -11.312 -4.157 8.196 1.00 97.38 175 PRO A N 1
ATOM 1347 C CA . PRO A 1 175 ? -11.645 -2.835 7.680 1.00 97.38 175 PRO A CA 1
ATOM 1348 C C . PRO A 1 175 ? -11.364 -1.727 8.694 1.00 97.38 175 PRO A C 1
ATOM 1350 O O . PRO A 1 175 ? -11.518 -1.911 9.904 1.00 97.38 175 PRO A O 1
ATOM 1353 N N . ALA A 1 176 ? -11.033 -0.532 8.201 1.00 96.12 176 ALA A N 1
ATOM 1354 C CA . ALA A 1 176 ? -11.044 0.668 9.032 1.00 96.12 176 ALA A CA 1
ATOM 1355 C C . ALA A 1 176 ? -12.448 0.927 9.620 1.00 96.12 176 ALA A C 1
ATOM 1357 O O . ALA A 1 176 ? -13.451 0.769 8.911 1.00 96.12 176 ALA A O 1
ATOM 1358 N N . PRO A 1 177 ? -12.560 1.389 10.881 1.00 95.00 177 PRO A N 1
ATOM 1359 C CA . PRO A 1 177 ? -13.849 1.777 11.440 1.00 95.00 177 PRO A CA 1
ATOM 1360 C C . PRO A 1 177 ? -14.504 2.889 10.611 1.00 95.00 177 PRO A C 1
ATOM 1362 O O . PRO A 1 177 ? -13.911 3.944 10.382 1.00 95.00 177 PRO A O 1
ATOM 1365 N N . ARG A 1 178 ? -15.766 2.698 10.207 1.00 94.25 178 ARG A N 1
ATOM 1366 C CA . ARG A 1 178 ? -16.483 3.672 9.359 1.00 94.25 178 ARG A CA 1
ATOM 1367 C C . ARG A 1 178 ? -16.584 5.062 9.993 1.00 94.25 178 ARG A C 1
ATOM 1369 O O . ARG A 1 178 ? -16.507 6.052 9.275 1.00 94.25 178 ARG A O 1
ATOM 1376 N N . GLY A 1 179 ? -16.707 5.142 11.320 1.00 94.62 179 GLY A N 1
ATOM 1377 C CA . GLY A 1 179 ? -16.718 6.417 12.045 1.00 94.62 179 GLY A CA 1
ATOM 1378 C C . GLY A 1 179 ? -15.389 7.177 11.967 1.00 94.62 179 GLY A C 1
ATOM 1379 O O . GLY A 1 179 ? -15.391 8.403 11.898 1.00 94.62 179 GLY A O 1
ATOM 1380 N N . VAL A 1 180 ? -14.259 6.462 11.894 1.00 95.00 180 VAL A N 1
ATOM 1381 C CA . VAL A 1 180 ? -12.929 7.061 11.692 1.00 95.00 180 VAL A CA 1
ATOM 1382 C C . VAL A 1 180 ? -12.821 7.634 10.278 1.00 95.00 180 VAL A C 1
ATOM 1384 O O . VAL A 1 180 ? -12.464 8.798 10.120 1.00 95.00 180 VAL A O 1
ATOM 1387 N N . LEU A 1 181 ? -13.214 6.867 9.252 1.00 94.94 181 LEU A N 1
ATOM 1388 C CA . LEU A 1 181 ? -13.205 7.342 7.858 1.00 94.94 181 LEU A CA 1
ATOM 1389 C C . LEU A 1 181 ? -14.187 8.496 7.610 1.00 94.94 181 LEU A C 1
ATOM 1391 O O . LEU A 1 181 ? -13.939 9.354 6.769 1.00 94.94 181 LEU A O 1
ATOM 1395 N N . ALA A 1 182 ? -15.304 8.527 8.338 1.00 94.19 182 ALA A N 1
ATOM 1396 C CA . ALA A 1 182 ? -16.283 9.607 8.273 1.00 94.19 182 ALA A CA 1
ATOM 1397 C C . ALA A 1 182 ? -15.869 10.862 9.062 1.00 94.19 182 ALA A C 1
ATOM 1399 O O . ALA A 1 182 ? -16.574 11.865 8.990 1.00 94.19 182 ALA A O 1
ATOM 1400 N N . GLY A 1 183 ? -14.779 10.815 9.836 1.00 91.75 183 GLY A N 1
ATOM 1401 C CA . GLY A 1 183 ? -14.373 11.910 10.720 1.00 91.75 183 GLY A CA 1
ATOM 1402 C C . GLY A 1 183 ? -15.297 12.123 11.927 1.00 91.75 183 GLY A C 1
ATOM 1403 O O . GLY A 1 183 ? -15.189 13.139 12.605 1.00 91.75 183 GLY A O 1
ATOM 1404 N N . THR A 1 184 ? -16.200 11.182 12.218 1.00 94.06 184 THR A N 1
ATOM 1405 C CA . THR A 1 184 ? -17.137 11.246 13.356 1.00 94.06 184 THR A CA 1
ATOM 1406 C C . THR A 1 184 ? -16.585 10.577 14.615 1.00 94.06 184 THR A C 1
ATOM 1408 O O . THR A 1 184 ? -17.212 10.610 15.671 1.00 94.06 184 THR A O 1
ATOM 1411 N N . THR A 1 185 ? -15.432 9.917 14.518 1.00 93.56 185 THR A N 1
ATOM 1412 C CA . THR A 1 185 ? -14.751 9.249 15.630 1.00 93.56 185 THR A CA 1
ATOM 1413 C C . THR A 1 185 ? -13.258 9.535 15.551 1.00 93.56 185 THR A C 1
ATOM 1415 O O . THR A 1 185 ? -12.678 9.521 14.467 1.00 93.56 185 THR A O 1
ATOM 1418 N N . ALA A 1 186 ? -12.626 9.778 16.701 1.00 90.62 186 ALA A N 1
ATOM 1419 C CA . ALA A 1 186 ? -11.184 9.982 16.767 1.00 90.62 186 ALA A CA 1
ATOM 1420 C C . ALA A 1 186 ? -10.424 8.733 16.292 1.00 90.62 186 ALA A C 1
ATOM 1422 O O . ALA A 1 186 ? -10.755 7.610 16.678 1.00 90.62 186 ALA A O 1
ATOM 1423 N N . CYS A 1 187 ? -9.379 8.939 15.491 1.00 92.19 187 CYS A N 1
ATOM 1424 C CA . CYS A 1 187 ? -8.451 7.879 15.117 1.00 92.19 187 CYS A CA 1
ATOM 1425 C C . CYS A 1 187 ? -7.428 7.660 16.235 1.00 92.19 187 CYS A C 1
ATOM 1427 O O . CYS A 1 187 ? -6.922 8.625 16.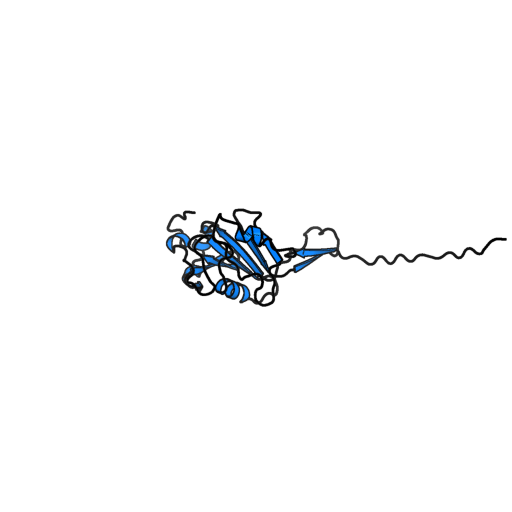809 1.00 92.19 187 CYS A O 1
ATOM 1429 N N . ARG A 1 188 ? -7.128 6.399 16.546 1.00 85.31 188 ARG A N 1
ATOM 1430 C CA . ARG A 1 188 ? -6.087 6.013 17.504 1.00 85.31 188 ARG A CA 1
ATOM 1431 C C . ARG A 1 188 ? -5.130 5.051 16.805 1.00 85.31 188 ARG A C 1
ATOM 1433 O O . ARG A 1 188 ? -5.595 4.095 16.186 1.00 85.31 188 ARG A O 1
ATOM 1440 N N . SER A 1 189 ? -3.837 5.360 16.859 1.00 65.81 189 SER A N 1
ATOM 1441 C CA . SER A 1 189 ? -2.730 4.575 16.289 1.00 65.81 189 SER A CA 1
ATOM 1442 C C . SER A 1 189 ? -2.330 3.407 17.184 1.00 65.81 189 SER A C 1
ATOM 1444 O O . SER A 1 189 ? -2.223 3.674 18.401 1.00 65.81 189 SER A O 1
#